Protein AF-A0A418BJ32-F1 (afdb_monomer)

Nearest PDB structures (foldseek):
  8e50-assembly1_A  TM=7.333E-01  e=1.565E-07  Homo sapiens

Mean predicted aligned error: 12.54 Å

pLDDT: mean 72.92, std 20.28, range [30.3, 97.25]

Foldseek 3Di:
DLVVVVVCVVCCCVVQQVVHPDDPQDPVNPPPPVQPLDDPDPPPPDPPPDPDDPPDDANLLCLLVPFLDAPPLCVDDDVSVVCVVVVDDDDPVSNPQADDDDPADPLVVLLVQLCPDPLLVVVQVVVCVVPVDPVSNVVLSVVLSVLSVQFAFDADSVLLSVLLSVVVVVCVVPDPDDGGDVVVVVVVSVCSNVPPDDDDDDDSPPDPVRLSVQQSVCRSRNHPGEADAAESVLVPVPPVNNSNSNSRYGYDHPDCPVPSNSSSSVSSSVVSD

Structure (mmCIF, N/CA/C/O backbone):
data_AF-A0A418BJ32-F1
#
_entry.id   AF-A0A418BJ32-F1
#
loop_
_atom_site.group_PDB
_atom_site.id
_atom_site.type_symbol
_atom_site.label_atom_id
_atom_site.label_alt_id
_atom_site.label_comp_id
_atom_site.label_asym_id
_atom_site.label_entity_id
_atom_site.label_seq_id
_atom_site.pdbx_PDB_ins_code
_atom_site.Cartn_x
_atom_site.Cartn_y
_atom_site.Cartn_z
_atom_site.occupancy
_atom_site.B_iso_or_equiv
_atom_site.auth_seq_id
_atom_site.auth_comp_id
_atom_site.auth_asym_id
_atom_site.auth_atom_id
_atom_site.pdbx_PDB_model_num
ATOM 1 N N . MET A 1 1 ? 4.420 -27.142 -2.586 1.00 35.81 1 MET A N 1
ATOM 2 C CA . MET A 1 1 ? 4.416 -26.479 -1.252 1.00 35.81 1 MET A CA 1
ATOM 3 C C . MET A 1 1 ? 3.986 -25.014 -1.351 1.00 35.81 1 MET A C 1
ATOM 5 O O . MET A 1 1 ? 3.163 -24.596 -0.551 1.00 35.81 1 MET A O 1
ATOM 9 N N . TRP A 1 2 ? 4.475 -24.262 -2.346 1.00 37.88 2 TRP A N 1
ATOM 10 C CA . TRP A 1 2 ? 4.143 -22.845 -2.576 1.00 37.88 2 TRP A CA 1
ATOM 11 C C . TRP A 1 2 ? 2.747 -22.559 -3.129 1.00 37.88 2 TRP A C 1
ATOM 13 O O . TRP A 1 2 ? 2.091 -21.646 -2.638 1.00 37.88 2 TRP A O 1
ATOM 23 N N . GLU A 1 3 ? 2.238 -23.395 -4.030 1.00 39.53 3 GLU A N 1
ATOM 24 C CA . GLU A 1 3 ? 0.842 -23.310 -4.487 1.00 39.53 3 GLU A CA 1
ATOM 25 C C . GLU A 1 3 ? -0.142 -23.382 -3.319 1.00 39.53 3 GLU A C 1
ATOM 27 O O . GLU A 1 3 ? -1.053 -22.574 -3.228 1.00 39.53 3 GLU A O 1
ATOM 32 N N . ARG A 1 4 ? 0.107 -24.269 -2.347 1.00 41.62 4 ARG A N 1
ATOM 33 C CA . ARG A 1 4 ? -0.706 -24.371 -1.126 1.00 41.62 4 ARG A CA 1
ATOM 34 C C . ARG A 1 4 ? -0.664 -23.108 -0.265 1.00 41.62 4 ARG A C 1
ATOM 36 O O . ARG A 1 4 ? -1.666 -22.795 0.363 1.00 41.62 4 ARG A O 1
ATOM 43 N N . TYR A 1 5 ? 0.461 -22.393 -0.210 1.00 44.25 5 TYR A N 1
ATOM 44 C CA . TYR A 1 5 ? 0.558 -21.155 0.570 1.00 44.25 5 TYR A CA 1
ATOM 45 C C . TYR A 1 5 ? -0.217 -20.017 -0.100 1.00 44.25 5 TYR A C 1
ATOM 47 O O . TYR A 1 5 ? -1.016 -19.355 0.554 1.00 44.25 5 TYR A O 1
ATOM 55 N N . LEU A 1 6 ? -0.035 -19.843 -1.412 1.00 48.12 6 LEU A N 1
ATOM 56 C CA . LEU A 1 6 ? -0.760 -18.851 -2.210 1.00 48.12 6 LEU A CA 1
ATOM 57 C C . LEU A 1 6 ? -2.266 -19.130 -2.221 1.00 48.12 6 L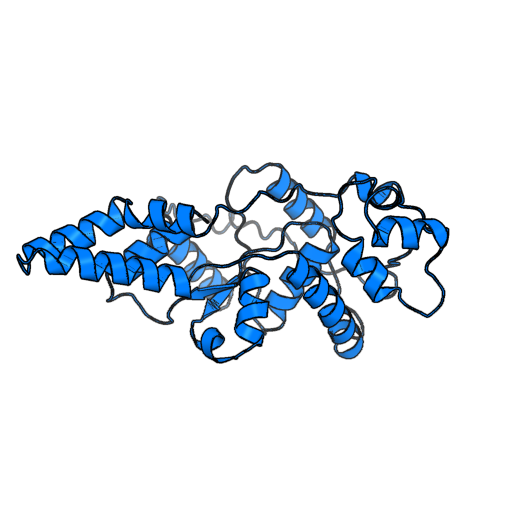EU A C 1
ATOM 59 O O . LEU A 1 6 ? -3.056 -18.204 -2.045 1.00 48.12 6 LEU A O 1
ATOM 63 N N . LEU A 1 7 ? -2.653 -20.403 -2.342 1.00 52.66 7 LEU A N 1
ATOM 64 C CA . LEU A 1 7 ? -4.032 -20.875 -2.242 1.00 52.66 7 LEU A CA 1
ATOM 65 C C . LEU A 1 7 ? -4.619 -20.566 -0.863 1.00 52.66 7 LEU A C 1
ATOM 67 O O . LEU A 1 7 ? -5.667 -19.943 -0.768 1.00 52.66 7 LEU A O 1
ATOM 71 N N . ASN A 1 8 ? -3.924 -20.928 0.219 1.00 50.62 8 ASN A N 1
ATOM 72 C CA . ASN A 1 8 ? -4.403 -20.654 1.574 1.00 50.62 8 ASN A CA 1
ATOM 73 C C . ASN A 1 8 ? -4.496 -19.151 1.865 1.00 50.62 8 ASN A C 1
ATOM 75 O O . ASN A 1 8 ? -5.403 -18.731 2.578 1.00 50.62 8 ASN A O 1
ATOM 79 N N . TYR A 1 9 ? -3.588 -18.341 1.312 1.00 57.53 9 TYR A N 1
ATOM 80 C CA . TYR A 1 9 ? -3.629 -16.888 1.444 1.00 57.53 9 TYR A CA 1
ATOM 81 C C . TYR A 1 9 ? -4.820 -16.287 0.690 1.00 57.53 9 TYR A C 1
ATOM 83 O O . TYR A 1 9 ? -5.581 -15.527 1.276 1.00 57.53 9 TYR A O 1
ATOM 91 N N . SER A 1 10 ? -5.033 -16.664 -0.573 1.00 55.81 10 SER A N 1
ATOM 92 C CA . SER A 1 10 ? -6.135 -16.146 -1.399 1.00 55.81 10 SER A CA 1
ATOM 93 C C . SER A 1 10 ? -7.510 -16.649 -0.942 1.00 55.81 10 SER A C 1
ATOM 95 O O . SER A 1 10 ? -8.437 -15.849 -0.840 1.00 55.81 10 SER A O 1
ATOM 97 N N . VAL A 1 11 ? -7.634 -17.925 -0.558 1.00 59.12 11 VAL A N 1
ATOM 98 C CA . VAL A 1 11 ? -8.831 -18.466 0.116 1.00 59.12 11 VAL A CA 1
ATOM 99 C C . VAL A 1 11 ? -9.048 -17.766 1.451 1.00 59.12 11 VAL A C 1
ATOM 101 O O . VAL A 1 11 ? -10.174 -17.404 1.782 1.00 59.12 11 VAL A O 1
ATOM 104 N N . GLY A 1 12 ? -7.977 -17.540 2.214 1.00 58.91 12 GLY A N 1
ATOM 105 C CA . GLY A 1 12 ? -8.047 -16.829 3.480 1.00 58.91 12 GLY A CA 1
ATOM 106 C C . GLY A 1 12 ? -8.572 -15.403 3.311 1.00 58.91 12 GLY A C 1
ATOM 107 O O . GLY A 1 12 ? -9.457 -14.984 4.049 1.00 58.91 12 GLY A O 1
ATOM 108 N N . LEU A 1 13 ? -8.079 -14.692 2.300 1.00 60.28 13 LEU A N 1
ATOM 109 C CA . LEU A 1 13 ? -8.456 -13.318 1.992 1.00 60.28 13 LEU A CA 1
ATOM 110 C C . LEU A 1 13 ? -9.911 -13.233 1.504 1.00 60.28 13 LEU A C 1
ATOM 112 O O . LEU A 1 13 ? -10.698 -12.484 2.073 1.00 60.28 13 LEU A O 1
ATOM 116 N N . LYS A 1 14 ? -10.322 -14.074 0.546 1.00 60.69 14 LYS A N 1
ATOM 117 C CA . LYS A 1 14 ? -11.718 -14.114 0.071 1.00 60.69 14 LYS A CA 1
ATOM 118 C C . LYS A 1 14 ? -12.711 -14.479 1.173 1.00 60.69 14 LYS A C 1
ATOM 120 O O . LYS A 1 14 ? -13.718 -13.802 1.348 1.00 60.69 14 LYS A O 1
ATOM 125 N N . LYS A 1 15 ? -12.399 -15.519 1.953 1.00 56.34 15 LYS A N 1
ATOM 126 C CA . LYS A 1 15 ? -13.304 -16.056 2.976 1.00 56.34 15 LYS A CA 1
ATOM 127 C C . LYS A 1 15 ? -13.414 -15.165 4.205 1.00 56.34 15 LYS A C 1
ATOM 129 O O . LYS A 1 15 ? -14.505 -14.962 4.730 1.00 56.34 15 LYS A O 1
ATOM 134 N N . TRP A 1 16 ? -12.273 -14.705 4.711 1.00 51.59 16 TRP A N 1
ATOM 135 C CA . TRP A 1 16 ? -12.205 -14.073 6.028 1.00 51.59 16 TRP A CA 1
ATOM 136 C C . TRP A 1 16 ? -12.120 -12.553 5.969 1.00 51.59 16 TRP A C 1
ATOM 138 O O . TRP A 1 16 ? -12.478 -11.928 6.960 1.00 51.59 16 TRP A O 1
ATOM 148 N N . LEU A 1 17 ? -11.661 -11.972 4.853 1.00 55.69 17 LEU A N 1
ATOM 149 C CA . LEU A 1 17 ? -11.509 -10.520 4.709 1.00 55.69 17 LEU A CA 1
ATOM 150 C C . LEU A 1 17 ? -12.588 -9.896 3.815 1.00 55.69 17 LEU A C 1
ATOM 152 O O . LEU A 1 17 ? -13.120 -8.836 4.132 1.00 55.69 17 LEU A O 1
ATOM 156 N N . LEU A 1 18 ? -12.911 -10.551 2.697 1.00 59.03 18 LEU A N 1
ATOM 157 C CA . LEU A 1 18 ? -13.868 -10.030 1.712 1.00 59.03 18 LEU A CA 1
ATOM 158 C C . LEU A 1 18 ? -15.284 -10.604 1.869 1.00 59.03 18 LEU A C 1
ATOM 160 O O . LEU A 1 18 ? -16.209 -10.101 1.244 1.00 59.03 18 LEU A O 1
ATOM 164 N N . HIS A 1 19 ? -15.461 -11.629 2.710 1.00 61.50 19 HIS A N 1
ATOM 165 C CA . HIS A 1 19 ? -16.737 -12.323 2.939 1.00 61.50 19 HIS A CA 1
ATOM 166 C C . HIS A 1 19 ? -17.439 -12.791 1.650 1.00 61.50 19 HIS A C 1
ATOM 168 O O . HIS A 1 19 ? -18.665 -12.864 1.593 1.00 61.50 19 HIS A O 1
ATOM 174 N N . GLU A 1 20 ? -16.663 -13.128 0.620 1.00 63.00 20 GLU A N 1
ATOM 175 C CA . GLU A 1 20 ? -17.183 -13.673 -0.632 1.00 63.00 20 GLU A CA 1
ATOM 176 C C . GLU A 1 20 ? -17.478 -15.172 -0.484 1.00 63.00 20 GLU A C 1
ATOM 178 O O . GLU A 1 20 ? -16.733 -15.902 0.183 1.00 63.00 20 GLU A O 1
ATOM 183 N N . ASP A 1 21 ? -18.541 -15.648 -1.142 1.00 51.19 21 ASP A N 1
ATOM 184 C CA . ASP A 1 21 ? -18.823 -17.080 -1.237 1.00 51.19 21 ASP A CA 1
ATOM 185 C C . ASP A 1 21 ? -17.661 -17.787 -1.946 1.00 51.19 21 ASP A C 1
ATOM 187 O O . ASP A 1 21 ? -17.374 -17.577 -3.128 1.00 51.19 21 ASP A O 1
ATOM 191 N N . VAL A 1 22 ? -16.968 -18.642 -1.197 1.00 45.81 22 VAL A N 1
ATOM 192 C CA . VAL A 1 22 ? -15.864 -19.446 -1.717 1.00 45.81 22 VAL A CA 1
ATOM 193 C C . VAL A 1 22 ? -16.455 -20.676 -2.394 1.00 45.81 22 VAL A C 1
ATOM 195 O O . VAL A 1 22 ? -16.674 -21.704 -1.757 1.00 45.81 22 VAL A O 1
ATOM 198 N N . ILE A 1 23 ? -16.722 -20.567 -3.692 1.00 49.03 23 ILE A N 1
ATOM 199 C CA . ILE A 1 23 ? -16.862 -21.739 -4.561 1.00 49.03 23 ILE A CA 1
ATOM 200 C C . ILE A 1 23 ? -15.482 -22.409 -4.596 1.00 49.03 23 ILE A C 1
ATOM 202 O O . ILE A 1 23 ? -14.479 -21.694 -4.694 1.00 49.03 23 ILE A O 1
ATOM 206 N N . ASP A 1 24 ? -15.409 -23.743 -4.475 1.00 44.00 24 ASP A N 1
ATOM 207 C CA . ASP A 1 24 ? -14.149 -24.467 -4.688 1.00 44.00 24 ASP A CA 1
ATOM 208 C C . ASP A 1 24 ? -13.573 -23.992 -6.022 1.00 44.00 24 ASP A C 1
ATOM 210 O O . ASP A 1 24 ? -14.197 -24.138 -7.075 1.00 44.00 24 ASP A O 1
ATOM 214 N N . VAL A 1 25 ? -12.431 -23.306 -5.948 1.00 41.62 25 VAL A N 1
ATOM 215 C CA . VAL A 1 25 ? -11.797 -22.734 -7.127 1.00 41.62 25 VAL A CA 1
ATOM 216 C C . VAL A 1 25 ? -11.356 -23.922 -7.952 1.00 41.62 25 VAL A C 1
ATOM 218 O O . VAL A 1 25 ? -10.506 -24.696 -7.506 1.00 41.62 25 VAL A O 1
ATOM 221 N N . ASP A 1 26 ? -11.971 -24.079 -9.119 1.00 39.88 26 ASP A N 1
ATOM 222 C CA . ASP A 1 26 ? -11.531 -25.040 -10.111 1.00 39.88 26 ASP A CA 1
ATOM 223 C C . ASP A 1 26 ? -10.014 -24.880 -10.268 1.00 39.88 26 ASP A C 1
ATOM 225 O O . ASP A 1 26 ? -9.517 -23.795 -10.582 1.00 39.88 26 ASP A O 1
ATOM 229 N N . ILE A 1 27 ? -9.266 -25.937 -9.956 1.00 40.88 27 ILE A N 1
ATOM 230 C CA . ILE A 1 27 ? -7.805 -25.924 -10.049 1.00 40.88 27 ILE A CA 1
ATOM 231 C C . ILE A 1 27 ? -7.404 -25.779 -11.528 1.00 40.88 27 ILE A C 1
ATOM 233 O O . ILE A 1 27 ? -6.316 -25.288 -11.814 1.00 40.88 27 ILE A O 1
ATOM 237 N N . GLU A 1 28 ? -8.309 -26.094 -12.466 1.00 40.91 28 GLU A N 1
ATOM 238 C CA . GLU A 1 28 ? -8.167 -25.768 -13.889 1.00 40.91 28 GLU A CA 1
ATOM 239 C C . GLU A 1 28 ? -8.440 -24.277 -14.189 1.00 40.91 28 GLU A C 1
ATOM 241 O O . GLU A 1 28 ? -7.916 -23.728 -15.158 1.00 40.91 28 GLU A O 1
ATOM 246 N N . GLY A 1 29 ? -9.216 -23.599 -13.335 1.00 34.97 29 GLY A N 1
ATOM 247 C CA . GLY A 1 29 ? -9.598 -22.185 -13.428 1.00 34.97 29 GLY A CA 1
ATOM 248 C C . GLY A 1 29 ? -8.624 -21.205 -12.767 1.00 34.97 29 GLY A C 1
ATOM 249 O O . GLY A 1 29 ? -8.654 -20.011 -13.082 1.00 34.97 29 GLY A O 1
ATOM 250 N N . VAL A 1 30 ? -7.687 -21.680 -11.933 1.00 37.88 30 VAL A N 1
ATOM 251 C CA . VAL A 1 30 ? -6.401 -20.985 -11.774 1.00 37.88 30 VAL A CA 1
ATOM 252 C C . VAL A 1 30 ? -5.638 -21.239 -13.065 1.00 37.88 30 VAL A C 1
ATOM 254 O O . VAL A 1 30 ? -4.716 -22.049 -13.116 1.00 37.88 30 VAL A O 1
ATOM 257 N N . GLN A 1 31 ? -6.027 -20.542 -14.137 1.00 33.31 31 GLN A N 1
ATOM 258 C CA . GLN A 1 31 ? -5.103 -20.354 -15.235 1.00 33.31 31 GLN A CA 1
ATOM 259 C C . GLN A 1 31 ? -3.847 -19.777 -14.591 1.00 33.31 31 GLN A C 1
ATOM 261 O O . GLN A 1 31 ? -3.826 -18.631 -14.136 1.00 33.31 31 GLN A O 1
ATOM 266 N N . HIS A 1 32 ? -2.785 -20.579 -14.542 1.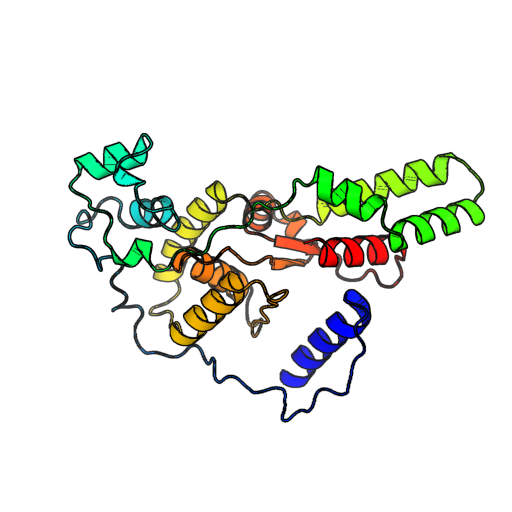00 37.41 32 HIS A N 1
ATOM 267 C CA . HIS A 1 32 ? -1.465 -20.023 -14.712 1.00 37.41 32 HIS A CA 1
ATOM 268 C C . HIS A 1 32 ? -1.546 -19.236 -16.020 1.00 37.41 32 HIS A C 1
ATOM 270 O O . HIS A 1 32 ? -1.289 -19.763 -17.096 1.00 37.41 32 HIS A O 1
ATOM 276 N N . THR A 1 33 ? -1.930 -17.959 -15.953 1.00 35.81 33 THR A N 1
ATOM 277 C CA . THR A 1 33 ? -1.356 -17.009 -16.885 1.00 35.81 33 THR A CA 1
ATOM 278 C C . THR A 1 33 ? 0.130 -17.212 -16.693 1.00 35.81 33 THR A C 1
ATOM 280 O O . THR A 1 33 ? 0.643 -16.961 -15.598 1.00 35.81 33 THR A O 1
ATOM 283 N N . GLU A 1 34 ? 0.785 -17.766 -17.709 1.00 34.47 34 GLU A N 1
ATOM 284 C CA . GLU A 1 34 ? 2.234 -17.853 -17.840 1.00 34.47 34 GLU A CA 1
ATOM 285 C C . GLU A 1 34 ? 2.828 -16.431 -17.885 1.00 34.47 34 GLU A C 1
ATOM 287 O O . GLU A 1 34 ? 3.572 -16.071 -18.782 1.00 34.47 34 GLU A O 1
ATOM 292 N N . MET A 1 35 ? 2.513 -15.577 -16.910 1.00 37.50 35 MET A N 1
ATOM 293 C CA . MET A 1 35 ? 3.250 -14.360 -16.608 1.00 37.50 35 MET A CA 1
ATOM 294 C C . MET A 1 35 ? 4.477 -14.772 -15.796 1.00 37.50 35 MET A C 1
ATOM 296 O O . MET A 1 35 ? 4.659 -14.415 -14.631 1.00 37.50 35 MET A O 1
ATOM 300 N N . ALA A 1 36 ? 5.316 -15.601 -16.411 1.00 33.50 36 ALA A N 1
ATOM 301 C CA . ALA A 1 36 ? 6.705 -15.684 -16.022 1.00 33.50 36 ALA A CA 1
ATOM 302 C C . ALA A 1 36 ? 7.379 -14.429 -16.583 1.00 33.50 36 ALA A C 1
ATOM 304 O O . ALA A 1 36 ? 7.462 -14.244 -17.795 1.00 33.50 36 ALA A O 1
ATOM 305 N N . LEU A 1 37 ? 7.858 -13.554 -15.695 1.00 36.25 37 LEU A N 1
ATOM 306 C CA . LEU A 1 37 ? 8.682 -12.404 -16.065 1.00 36.25 37 LEU A CA 1
ATOM 307 C C . LEU A 1 37 ? 10.012 -12.909 -16.649 1.00 36.25 37 LEU A C 1
ATOM 309 O O . LEU A 1 37 ? 11.000 -13.045 -15.929 1.00 36.25 37 LEU A O 1
ATOM 313 N N . SER A 1 38 ? 10.035 -13.240 -17.943 1.00 34.62 38 SER A N 1
ATOM 314 C CA . SER A 1 38 ? 11.246 -13.675 -18.639 1.00 34.62 38 SER A CA 1
ATOM 315 C C . SER A 1 38 ? 11.335 -13.162 -20.082 1.00 34.62 38 SER A C 1
ATOM 317 O O . SER A 1 38 ? 10.802 -13.771 -21.000 1.00 34.62 38 SER A O 1
ATOM 319 N N . THR A 1 39 ? 12.094 -12.088 -20.303 1.00 39.69 39 THR A N 1
ATOM 320 C CA . THR A 1 39 ? 12.763 -11.782 -21.574 1.00 39.69 39 THR A CA 1
ATOM 321 C C . THR A 1 39 ? 14.179 -11.226 -21.383 1.00 39.69 39 THR A C 1
ATOM 323 O O . THR A 1 39 ? 14.520 -10.474 -20.469 1.00 39.69 39 THR A O 1
ATOM 326 N N . GLU A 1 40 ? 15.075 -11.621 -22.273 1.00 33.91 40 GLU A N 1
ATOM 327 C CA . GLU A 1 40 ? 16.490 -11.352 -22.145 1.00 33.91 40 GLU A CA 1
ATOM 328 C C . GLU A 1 40 ? 16.921 -9.913 -22.512 1.00 33.91 40 GLU A C 1
ATOM 330 O O . GLU A 1 40 ? 17.774 -9.794 -23.376 1.00 33.91 40 GLU A O 1
ATOM 335 N N . ARG A 1 41 ? 16.584 -8.823 -21.804 1.00 33.81 41 ARG A N 1
ATOM 336 C CA . ARG A 1 41 ? 17.451 -7.599 -21.825 1.00 33.81 41 ARG A CA 1
ATOM 337 C C . ARG A 1 41 ? 16.971 -6.483 -20.898 1.00 33.81 41 ARG A C 1
ATOM 339 O O . ARG A 1 41 ? 16.057 -5.757 -21.236 1.00 33.81 41 ARG A O 1
ATOM 346 N N . MET A 1 42 ? 17.708 -6.236 -19.814 1.00 40.56 42 MET A N 1
ATOM 347 C CA . MET A 1 42 ? 17.702 -4.915 -19.168 1.00 40.56 42 MET A CA 1
ATOM 348 C C . MET A 1 42 ? 18.776 -3.986 -19.745 1.00 40.56 42 MET A C 1
ATOM 350 O O . MET A 1 42 ? 18.624 -2.775 -19.727 1.00 40.56 42 MET A O 1
ATOM 354 N N . LEU A 1 43 ? 19.851 -4.550 -20.308 1.00 38.91 43 LEU A N 1
ATOM 355 C CA . LEU A 1 43 ? 20.935 -3.784 -20.938 1.00 38.91 43 LEU A CA 1
ATOM 356 C C . LEU A 1 43 ? 20.572 -3.226 -22.326 1.00 38.91 43 LEU A C 1
ATOM 358 O O . LEU A 1 43 ? 21.328 -2.428 -22.862 1.00 38.91 43 LEU A O 1
ATOM 362 N N . ALA A 1 44 ? 19.436 -3.638 -22.903 1.00 36.91 44 ALA A N 1
ATOM 363 C CA . ALA A 1 44 ? 18.860 -3.000 -24.091 1.00 36.91 44 ALA A CA 1
ATOM 364 C C . ALA A 1 44 ? 17.544 -2.268 -23.786 1.00 36.91 44 ALA A C 1
ATOM 366 O O . ALA A 1 44 ? 16.893 -1.799 -24.716 1.00 36.91 44 ALA A O 1
ATOM 367 N N . TRP A 1 45 ? 17.156 -2.152 -22.506 1.00 39.47 45 TRP A N 1
ATOM 368 C CA . TRP A 1 45 ? 16.156 -1.162 -22.129 1.00 39.47 45 TRP A CA 1
ATOM 369 C C . TRP A 1 45 ? 16.830 0.198 -22.253 1.00 39.47 45 TRP A C 1
ATOM 371 O O . TRP A 1 45 ? 17.583 0.621 -21.377 1.00 39.47 45 TRP A O 1
ATOM 381 N N . ASP A 1 46 ? 16.625 0.811 -23.411 1.00 42.38 46 ASP A N 1
ATOM 382 C CA . ASP A 1 46 ? 17.019 2.174 -23.694 1.00 42.38 46 ASP A CA 1
ATOM 383 C C . ASP A 1 46 ? 16.009 3.115 -23.017 1.00 42.38 46 ASP A C 1
ATOM 385 O O . ASP A 1 46 ? 14.870 3.231 -23.495 1.00 42.38 46 ASP A O 1
ATOM 389 N N . PRO A 1 47 ? 16.366 3.783 -21.900 1.00 43.16 47 PRO A N 1
ATOM 390 C CA . PRO A 1 47 ? 15.516 4.828 -21.341 1.00 43.16 47 PRO A CA 1
ATOM 391 C C . PRO A 1 47 ? 15.377 6.019 -22.312 1.00 43.16 47 PRO A C 1
ATOM 393 O O . PRO A 1 47 ? 14.471 6.833 -22.129 1.00 43.16 47 PRO A O 1
ATOM 396 N N . ASP A 1 48 ? 16.227 6.087 -23.346 1.00 40.06 48 ASP A N 1
ATOM 397 C CA . ASP A 1 48 ? 16.298 7.104 -24.391 1.00 40.06 48 ASP A CA 1
ATOM 398 C C . ASP A 1 48 ? 15.670 6.637 -25.714 1.00 40.06 48 ASP A C 1
ATOM 400 O O . ASP A 1 48 ? 16.147 6.969 -26.799 1.00 40.06 48 ASP A O 1
ATOM 404 N N . HIS A 1 49 ? 14.471 6.044 -25.669 1.00 36.94 49 HIS A N 1
ATOM 405 C CA . HIS A 1 49 ? 13.597 6.014 -26.860 1.00 36.94 49 HIS A CA 1
ATOM 406 C C . HIS A 1 49 ? 13.276 7.425 -27.421 1.00 36.94 49 HIS A C 1
ATOM 408 O O . HIS A 1 49 ? 12.552 7.569 -28.411 1.00 36.94 49 HIS A O 1
ATOM 414 N N . HIS A 1 50 ? 13.818 8.488 -26.820 1.00 35.94 50 HIS A N 1
ATOM 415 C CA . HIS A 1 50 ? 13.840 9.844 -27.332 1.00 35.94 50 HIS A CA 1
ATOM 416 C C . HIS A 1 50 ? 15.278 10.357 -27.349 1.00 35.94 50 HIS A C 1
ATOM 418 O O . HIS A 1 50 ? 15.926 10.470 -26.312 1.00 35.94 50 HIS A O 1
ATOM 424 N N . ALA A 1 51 ? 15.749 10.695 -28.547 1.00 30.30 51 ALA A N 1
ATOM 425 C CA . ALA A 1 51 ? 17.008 11.378 -28.763 1.00 30.30 51 ALA A CA 1
ATOM 426 C C . ALA A 1 51 ? 17.229 12.502 -27.729 1.00 30.30 51 ALA A C 1
ATOM 428 O O . ALA A 1 51 ? 16.377 13.377 -27.553 1.00 30.30 51 ALA A O 1
ATOM 429 N N . ILE A 1 52 ? 18.436 12.491 -27.153 1.00 35.44 52 ILE A N 1
ATOM 430 C CA . ILE A 1 52 ? 19.034 13.463 -26.225 1.00 35.44 52 ILE A CA 1
ATOM 431 C C . ILE A 1 52 ? 18.729 13.189 -24.736 1.00 35.44 52 ILE A C 1
ATOM 433 O O . ILE A 1 52 ? 18.073 13.972 -24.044 1.00 35.44 52 ILE A O 1
ATOM 437 N N . SER A 1 53 ? 19.331 12.125 -24.194 1.00 34.25 53 SER A N 1
ATOM 438 C CA . SER A 1 53 ? 19.885 12.193 -22.839 1.00 34.25 53 SER A CA 1
ATOM 439 C C . SER A 1 53 ? 21.042 13.190 -22.822 1.00 34.25 53 SER A C 1
ATOM 441 O O . SER A 1 53 ? 21.887 13.215 -23.718 1.00 34.25 53 SER A O 1
ATOM 443 N N . PHE A 1 54 ? 21.104 14.042 -21.797 1.00 32.56 54 PHE A N 1
ATOM 444 C CA . PHE A 1 54 ? 22.342 14.766 -21.523 1.00 32.56 54 PHE A CA 1
ATOM 445 C C . PHE A 1 54 ? 23.422 13.725 -21.235 1.00 32.56 54 PHE A C 1
ATOM 447 O O . PHE A 1 54 ? 23.251 12.966 -20.273 1.00 32.56 54 PHE A O 1
ATOM 454 N N . PRO A 1 55 ? 24.517 13.672 -22.012 1.00 35.16 55 PRO A N 1
ATOM 455 C CA . PRO A 1 55 ? 25.593 12.745 -21.731 1.00 35.16 55 PRO A CA 1
ATOM 456 C C . PRO A 1 55 ? 26.153 13.088 -20.342 1.00 35.16 55 PRO A C 1
ATOM 458 O O . PRO A 1 55 ? 26.741 14.143 -20.123 1.00 35.16 55 PRO A O 1
ATOM 461 N N . GLY A 1 56 ? 25.901 12.212 -19.370 1.00 41.53 56 GLY A N 1
ATOM 462 C CA . GLY A 1 56 ? 26.702 12.084 -18.153 1.00 41.53 56 GLY A CA 1
ATOM 463 C C . GLY A 1 56 ? 26.272 12.814 -16.875 1.00 41.53 56 GLY A C 1
ATOM 464 O O . GLY A 1 56 ? 26.742 12.392 -15.823 1.00 41.53 56 GLY A O 1
ATOM 465 N N . LEU A 1 57 ? 25.405 13.837 -16.879 1.00 43.19 57 LEU A N 1
ATOM 466 C CA . LEU A 1 57 ? 25.210 14.639 -15.649 1.00 43.19 57 LEU A CA 1
ATOM 467 C C . LEU A 1 57 ? 24.002 14.261 -14.773 1.00 43.19 57 LEU A C 1
ATOM 469 O O . LEU A 1 57 ? 24.184 14.117 -13.568 1.00 43.19 57 LEU A O 1
ATOM 473 N N . LEU A 1 58 ? 22.786 14.073 -15.308 1.00 56.84 58 LEU A N 1
ATOM 474 C CA . LEU A 1 58 ? 21.582 13.830 -14.477 1.00 56.84 58 LEU A CA 1
ATOM 475 C C . LEU A 1 58 ? 20.506 12.864 -15.058 1.00 56.84 58 LEU A C 1
ATOM 477 O O . LEU A 1 58 ? 19.330 13.029 -14.723 1.00 56.84 58 LEU A O 1
ATOM 481 N N . PRO A 1 59 ? 20.826 11.832 -15.870 1.00 62.50 59 PRO A N 1
ATOM 482 C CA . PRO A 1 59 ? 19.807 10.996 -16.531 1.00 62.50 59 PRO A CA 1
ATOM 483 C C . PRO A 1 59 ? 18.865 10.271 -15.551 1.00 62.50 59 PRO A C 1
ATOM 485 O O . PRO A 1 59 ? 17.673 10.120 -15.819 1.00 62.50 59 PRO A O 1
ATOM 488 N N . ASP A 1 60 ? 19.363 9.880 -14.373 1.00 59.91 60 ASP A N 1
ATOM 489 C CA . ASP A 1 60 ? 18.545 9.234 -13.339 1.00 59.91 60 ASP A CA 1
ATOM 490 C C . ASP A 1 60 ? 17.509 10.186 -12.731 1.00 59.91 60 ASP A C 1
ATOM 492 O O . ASP A 1 60 ? 16.369 9.791 -12.480 1.00 59.91 60 ASP A O 1
ATOM 496 N N . MET A 1 61 ? 17.913 11.434 -12.471 1.00 61.41 61 MET A N 1
ATOM 497 C CA . MET A 1 61 ? 17.033 12.442 -11.880 1.00 61.41 61 MET A CA 1
ATOM 498 C C . MET A 1 61 ? 16.001 12.906 -12.899 1.00 61.41 61 MET A C 1
ATOM 500 O O . MET A 1 61 ? 14.817 12.942 -12.584 1.00 61.41 61 MET A O 1
ATOM 504 N N . SER A 1 62 ? 16.422 13.200 -14.130 1.00 60.34 62 SER A N 1
ATOM 505 C CA . SER A 1 62 ? 15.494 13.581 -15.191 1.00 60.34 62 SER A CA 1
ATOM 506 C C . SER A 1 62 ? 14.402 12.525 -15.350 1.00 60.34 62 SER A C 1
ATOM 508 O O . SER A 1 62 ? 13.236 12.866 -15.193 1.00 60.34 62 SER A O 1
ATOM 510 N N . TRP A 1 63 ? 14.764 11.246 -15.499 1.00 65.06 63 TRP A N 1
ATOM 511 C CA . T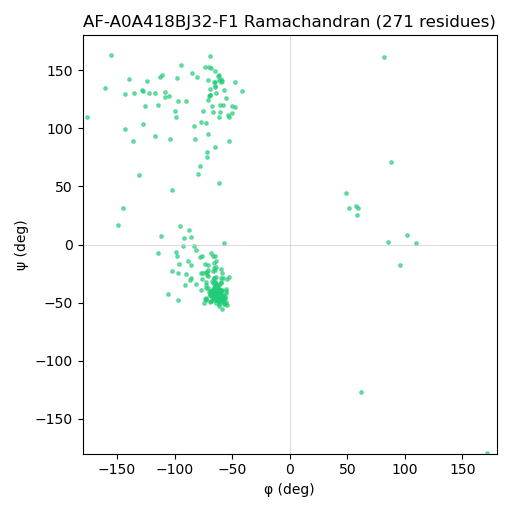RP A 1 63 ? 13.801 10.145 -15.598 1.00 65.06 63 TRP A CA 1
ATOM 512 C C . TRP A 1 63 ? 12.832 10.073 -14.409 1.00 65.06 63 TRP A C 1
ATOM 514 O O . TRP A 1 63 ? 11.622 10.061 -14.609 1.00 65.06 63 TRP A O 1
ATOM 524 N N . ALA A 1 64 ? 13.325 10.072 -13.166 1.00 62.09 64 ALA A N 1
ATOM 525 C CA . ALA A 1 64 ? 12.462 9.915 -11.991 1.00 62.09 64 ALA A CA 1
ATOM 526 C C . ALA A 1 64 ? 11.484 11.088 -11.790 1.00 62.09 64 ALA A C 1
ATOM 528 O O . ALA A 1 64 ? 10.407 10.925 -11.213 1.00 62.09 64 ALA A O 1
ATOM 529 N N . PHE A 1 65 ? 11.848 12.293 -12.237 1.00 63.06 65 PHE A N 1
ATOM 530 C CA . PHE A 1 65 ? 11.028 13.491 -12.055 1.00 63.06 65 PHE A CA 1
ATOM 531 C C . PHE A 1 65 ? 10.140 13.828 -13.264 1.00 63.06 65 PHE A C 1
ATOM 533 O O . PHE A 1 65 ? 9.153 14.560 -13.092 1.00 63.06 65 PHE A O 1
ATOM 540 N N . THR A 1 66 ? 10.423 13.254 -14.439 1.00 58.00 66 THR A N 1
ATOM 541 C CA . THR A 1 66 ? 9.578 13.342 -15.640 1.00 58.00 66 THR A CA 1
ATOM 542 C C . THR A 1 66 ? 8.663 12.131 -15.817 1.00 58.00 66 THR A C 1
ATOM 544 O O . THR A 1 66 ? 7.584 12.290 -16.389 1.00 58.00 66 THR A O 1
ATOM 547 N N . SER A 1 67 ? 9.006 10.962 -15.265 1.00 55.38 67 SER A N 1
ATOM 548 C CA . SER A 1 67 ? 8.152 9.777 -15.328 1.00 55.38 67 SER A CA 1
ATOM 549 C C . SER A 1 67 ? 6.785 10.017 -14.671 1.00 55.38 67 SER A C 1
ATOM 551 O O . SER A 1 67 ? 6.617 10.732 -13.665 1.00 55.38 67 SER A O 1
ATOM 553 N N . SER A 1 68 ? 5.762 9.430 -15.295 1.00 52.66 68 SER A N 1
ATOM 554 C CA . SER A 1 68 ? 4.361 9.447 -14.869 1.00 52.66 68 SER A CA 1
ATOM 555 C C . SER A 1 68 ? 3.732 10.840 -14.739 1.00 52.66 68 SER A C 1
ATOM 557 O O . SER A 1 68 ? 2.808 11.043 -13.940 1.00 52.66 68 SER A O 1
ATOM 559 N N . ARG A 1 69 ? 4.255 11.832 -15.464 1.00 57.03 69 ARG A N 1
ATOM 560 C CA . ARG A 1 69 ? 3.599 13.130 -15.652 1.00 57.03 69 ARG A CA 1
ATOM 561 C C . ARG A 1 69 ? 2.605 13.024 -16.811 1.00 57.03 69 ARG A C 1
ATOM 563 O O . ARG A 1 69 ? 2.837 12.287 -17.761 1.00 57.03 69 ARG A O 1
ATOM 570 N N . LYS A 1 70 ? 1.502 13.775 -16.720 1.00 52.47 70 LYS A N 1
ATOM 571 C CA . LYS A 1 70 ? 0.614 13.995 -17.867 1.00 52.47 70 LYS A CA 1
ATOM 572 C C . LYS A 1 70 ? 1.418 14.708 -18.972 1.00 52.47 70 LYS A C 1
ATOM 574 O O . LYS A 1 70 ? 2.190 15.604 -18.610 1.00 52.47 70 LYS A O 1
ATOM 579 N N . PRO A 1 71 ? 1.202 14.370 -20.255 1.00 50.19 71 PRO A N 1
ATOM 580 C CA . PRO A 1 71 ? 1.828 15.060 -21.378 1.00 50.19 71 PRO A CA 1
ATOM 581 C C . PRO A 1 71 ? 1.736 16.588 -21.272 1.00 50.19 71 PRO A C 1
ATOM 583 O O . PRO A 1 71 ? 0.704 17.124 -20.853 1.00 50.19 71 PRO A O 1
ATOM 586 N N . GLY A 1 72 ? 2.812 17.297 -21.628 1.00 51.06 72 GLY A N 1
ATOM 587 C CA . GLY A 1 72 ? 2.912 18.759 -21.579 1.00 51.06 72 GLY A CA 1
ATOM 588 C C . GLY A 1 72 ? 3.689 19.316 -20.380 1.00 51.06 72 GLY A C 1
ATOM 589 O O . GLY A 1 72 ? 3.716 20.534 -20.180 1.00 51.06 72 GLY A O 1
ATOM 590 N N . TYR A 1 73 ? 4.353 18.467 -19.586 1.00 54.50 73 TYR A N 1
ATOM 591 C CA . TYR A 1 73 ? 5.132 18.909 -18.420 1.00 54.50 73 TYR A CA 1
ATOM 592 C C . TYR A 1 73 ? 6.357 19.752 -18.803 1.00 54.50 73 TYR A C 1
ATOM 594 O O . TYR A 1 73 ? 6.727 20.664 -18.069 1.00 54.50 73 TYR A O 1
ATOM 602 N N . THR A 1 74 ? 6.930 19.539 -19.991 1.00 52.44 74 THR A N 1
ATOM 603 C CA . THR A 1 74 ? 7.982 20.402 -20.577 1.00 52.44 74 THR A CA 1
ATOM 604 C C . THR A 1 74 ? 7.604 21.884 -20.620 1.00 52.44 74 THR A C 1
ATOM 606 O O . THR A 1 74 ? 8.470 22.754 -20.565 1.00 52.44 74 THR A O 1
ATOM 609 N N . LYS A 1 75 ? 6.304 22.194 -20.698 1.00 51.00 75 LYS A N 1
ATOM 610 C CA . LYS A 1 75 ? 5.779 23.562 -20.797 1.00 51.00 75 LYS A CA 1
ATOM 611 C C . LYS A 1 75 ? 5.306 24.122 -19.447 1.00 51.00 75 LYS A C 1
ATOM 613 O O . LYS A 1 75 ? 4.993 25.311 -19.361 1.00 51.00 75 LYS A O 1
ATOM 618 N N . ALA A 1 76 ? 5.283 23.309 -18.384 1.00 53.66 76 ALA A N 1
ATOM 619 C CA . ALA A 1 76 ? 4.696 23.648 -17.087 1.00 53.66 76 ALA A CA 1
ATOM 620 C C . ALA A 1 76 ? 5.655 23.411 -15.897 1.00 53.66 76 ALA A C 1
ATOM 622 O O . ALA A 1 76 ? 6.252 22.352 -15.737 1.00 53.66 76 ALA A O 1
ATOM 623 N N . GLY A 1 77 ? 5.749 24.391 -14.990 1.00 61.94 77 GLY A N 1
ATOM 624 C CA . GLY A 1 77 ? 6.582 24.315 -13.780 1.00 61.94 77 GLY A CA 1
ATOM 625 C C . GLY A 1 77 ? 8.069 24.635 -13.999 1.00 61.94 77 GLY A C 1
ATOM 626 O O . GLY A 1 77 ? 8.574 24.621 -15.118 1.00 61.94 77 GLY A O 1
ATOM 627 N N . ILE A 1 78 ? 8.778 24.951 -12.907 1.00 66.44 78 ILE A N 1
ATOM 628 C CA . ILE A 1 78 ? 10.176 25.432 -12.938 1.00 66.44 78 ILE A CA 1
ATOM 629 C C . ILE A 1 78 ? 11.119 24.377 -13.539 1.00 66.44 78 ILE A C 1
ATOM 631 O O . ILE A 1 78 ? 11.923 24.693 -14.410 1.00 66.44 78 ILE A O 1
ATOM 635 N N . TRP A 1 79 ? 10.973 23.114 -13.127 1.00 60.84 79 TRP A N 1
ATOM 636 C CA . TRP A 1 79 ? 11.826 22.014 -13.592 1.00 60.84 79 TRP A CA 1
ATOM 637 C C . TRP A 1 79 ? 11.555 21.622 -15.055 1.00 60.84 79 TRP A C 1
ATOM 639 O O . TRP A 1 79 ? 12.489 21.350 -15.801 1.00 60.84 79 TRP A O 1
ATOM 649 N N . GLY A 1 80 ? 10.290 21.658 -15.490 1.00 61.94 80 GLY A N 1
ATOM 650 C CA . GLY A 1 80 ? 9.907 21.406 -16.883 1.00 61.94 80 GLY A CA 1
ATOM 651 C C . GLY A 1 80 ? 10.460 22.465 -17.837 1.00 61.94 80 GLY A C 1
ATOM 652 O O . GLY A 1 80 ? 11.043 22.119 -18.859 1.00 61.94 80 GLY A O 1
ATOM 653 N N . ARG A 1 81 ? 10.380 23.750 -17.451 1.00 65.56 81 ARG A N 1
ATOM 654 C CA . ARG A 1 81 ? 10.991 24.862 -18.201 1.00 65.56 81 ARG A CA 1
ATOM 655 C C . ARG A 1 81 ? 12.512 24.757 -18.259 1.00 65.56 81 ARG A C 1
ATOM 657 O O . ARG A 1 81 ? 13.075 24.955 -19.328 1.00 65.56 81 ARG A O 1
ATOM 664 N N . PHE A 1 82 ? 13.161 24.424 -17.138 1.00 70.25 82 PHE A N 1
ATOM 665 C CA . PHE A 1 82 ? 14.607 24.191 -17.100 1.00 70.25 82 PHE A CA 1
ATOM 666 C C . PHE A 1 82 ? 15.012 23.093 -18.088 1.00 70.25 82 PHE A C 1
ATOM 668 O O . PHE A 1 82 ? 15.873 23.331 -18.921 1.00 70.25 82 PHE A O 1
ATOM 675 N N . MET A 1 83 ? 14.330 21.945 -18.073 1.00 59.78 83 MET A N 1
ATOM 676 C CA . MET A 1 83 ? 14.580 20.854 -19.024 1.00 59.78 83 MET A CA 1
ATOM 677 C C . MET A 1 83 ? 14.245 21.220 -20.474 1.00 59.78 83 MET A C 1
ATOM 679 O O . MET A 1 83 ? 14.945 20.805 -21.386 1.00 59.78 83 MET A O 1
ATOM 683 N N . GLY A 1 84 ? 13.215 22.031 -20.717 1.00 59.94 84 GLY A N 1
ATOM 684 C CA . GLY A 1 84 ? 12.913 22.524 -22.064 1.00 59.94 84 GLY A CA 1
ATOM 685 C C . GLY A 1 84 ? 14.036 23.389 -22.651 1.00 59.94 84 GLY A C 1
ATOM 686 O O . GLY A 1 84 ? 14.311 23.306 -23.846 1.00 59.94 84 GLY A O 1
ATOM 687 N N . LEU A 1 85 ? 14.734 24.172 -21.816 1.00 61.16 85 LEU A N 1
ATOM 688 C CA . LEU A 1 85 ? 15.902 24.964 -22.233 1.00 61.16 85 LEU A CA 1
ATOM 689 C C . LEU A 1 85 ? 17.097 24.094 -22.628 1.00 61.16 85 LEU A C 1
ATOM 691 O O . LEU A 1 85 ? 17.958 24.542 -23.379 1.00 61.16 85 LEU A O 1
ATOM 695 N N . THR A 1 86 ? 17.149 22.855 -22.143 1.00 58.25 86 THR A N 1
ATOM 696 C CA . THR A 1 86 ? 18.244 21.939 -22.444 1.00 58.25 86 THR A CA 1
ATOM 697 C C . THR A 1 86 ? 18.069 21.217 -23.790 1.00 58.25 86 THR A C 1
ATOM 699 O O . THR A 1 86 ? 18.940 20.459 -24.206 1.00 58.25 86 THR A O 1
ATOM 702 N N . GLY A 1 87 ? 16.968 21.471 -24.510 1.00 51.53 87 GLY A N 1
ATOM 703 C CA . GLY A 1 87 ? 16.654 20.826 -25.790 1.00 51.53 87 GLY A CA 1
ATOM 704 C C . GLY A 1 87 ? 15.948 19.474 -25.650 1.00 51.53 87 GLY A C 1
ATOM 705 O O . GLY A 1 87 ? 15.634 18.847 -26.662 1.00 51.53 87 GLY A O 1
ATOM 706 N N . TRP A 1 88 ? 15.656 19.046 -24.417 1.00 51.66 88 TRP A N 1
ATOM 707 C CA . TRP A 1 88 ? 14.884 17.838 -24.133 1.00 51.66 88 TRP A CA 1
ATOM 708 C C . TRP A 1 88 ? 13.443 17.966 -24.661 1.00 51.66 88 TRP A C 1
ATOM 710 O O . TRP A 1 88 ? 12.756 18.956 -24.392 1.00 51.66 88 TRP A O 1
ATOM 720 N N . LYS A 1 89 ? 12.971 16.956 -25.405 1.00 51.41 89 LYS A N 1
ATOM 721 C CA . LYS A 1 89 ? 11.601 16.878 -25.936 1.00 51.41 89 LYS A CA 1
ATOM 722 C C . LYS A 1 89 ? 10.877 15.667 -25.349 1.00 51.41 89 LYS A C 1
ATOM 724 O O . LYS A 1 89 ? 11.389 14.554 -25.380 1.00 51.41 89 LYS A O 1
ATOM 729 N N . GLU A 1 90 ? 9.670 15.895 -24.841 1.00 52.94 90 GLU A N 1
ATOM 730 C CA . GLU A 1 90 ? 8.745 14.838 -24.426 1.00 52.94 90 GLU A CA 1
ATOM 731 C C . GLU A 1 90 ? 8.292 14.079 -25.678 1.00 52.94 90 GLU A C 1
ATOM 733 O O . GLU A 1 90 ? 7.768 14.692 -26.608 1.00 52.94 90 GLU A O 1
ATOM 738 N N . GLY A 1 91 ? 8.575 12.780 -25.764 1.00 48.38 91 GLY A N 1
ATOM 739 C CA . GLY A 1 91 ? 8.249 12.013 -26.961 1.00 48.38 91 GLY A CA 1
ATOM 740 C C . GLY A 1 91 ? 6.905 11.288 -26.879 1.00 48.38 91 GLY A C 1
ATOM 741 O O . GLY A 1 91 ? 6.409 10.962 -25.802 1.00 48.38 91 GLY A O 1
ATOM 742 N N . ALA A 1 92 ? 6.322 11.032 -28.052 1.00 38.94 92 ALA A N 1
ATOM 743 C CA . ALA A 1 92 ? 4.931 10.604 -28.242 1.00 38.94 92 ALA A CA 1
ATOM 744 C C . ALA A 1 92 ? 4.542 9.288 -27.530 1.00 38.94 92 ALA A C 1
ATOM 746 O O . ALA A 1 92 ? 3.380 9.091 -27.185 1.00 38.94 92 ALA A O 1
ATOM 747 N N . HIS A 1 93 ? 5.497 8.400 -27.238 1.00 41.06 93 HIS A N 1
ATOM 748 C CA . HIS A 1 93 ? 5.232 7.145 -26.519 1.00 41.06 93 HIS A CA 1
ATOM 749 C C . HIS A 1 93 ? 4.894 7.345 -25.029 1.00 41.06 93 HIS A C 1
ATOM 751 O O . HIS A 1 93 ? 4.292 6.466 -24.417 1.00 41.06 93 HIS A O 1
ATOM 757 N N . HIS A 1 94 ? 5.215 8.507 -24.446 1.00 41.91 94 HIS A N 1
ATOM 758 C CA . HIS A 1 94 ? 4.794 8.859 -23.085 1.00 41.91 94 HIS A CA 1
ATOM 759 C C . HIS A 1 94 ? 3.288 9.173 -22.998 1.00 41.91 94 HIS A C 1
ATOM 761 O O . HIS A 1 94 ? 2.694 9.019 -21.929 1.00 41.91 94 HIS A O 1
ATOM 767 N N . GLU A 1 95 ? 2.655 9.577 -24.108 1.00 39.16 95 GLU A N 1
ATOM 768 C CA . GLU A 1 95 ? 1.237 9.961 -24.142 1.00 39.16 95 GLU A CA 1
ATOM 769 C C . GLU A 1 95 ? 0.286 8.753 -24.110 1.00 39.16 95 GLU A C 1
ATOM 771 O O . GLU A 1 95 ? -0.807 8.853 -23.554 1.00 39.16 95 GLU A O 1
ATOM 776 N N . ALA A 1 96 ? 0.701 7.600 -24.646 1.00 40.25 96 ALA A N 1
ATOM 777 C CA . ALA A 1 96 ? -0.172 6.435 -24.846 1.00 40.25 96 ALA A CA 1
ATOM 778 C C . ALA A 1 96 ? -0.299 5.501 -23.619 1.00 40.25 96 ALA A C 1
ATOM 780 O O . ALA A 1 96 ? -1.239 4.708 -23.519 1.00 40.25 96 ALA A O 1
ATOM 781 N N . THR A 1 97 ? 0.621 5.600 -22.657 1.00 56.91 97 THR A N 1
ATOM 782 C CA . THR A 1 97 ? 0.854 4.524 -21.670 1.00 56.91 97 THR A CA 1
ATOM 783 C C . THR A 1 97 ? 0.503 4.920 -20.229 1.00 56.91 97 THR A C 1
ATOM 785 O O . THR A 1 97 ? 0.494 4.084 -19.325 1.00 56.91 97 THR A O 1
ATOM 788 N N . TYR A 1 98 ? 0.183 6.194 -19.992 1.00 66.06 98 TYR A N 1
ATOM 789 C CA . TYR A 1 98 ? -0.149 6.715 -18.667 1.00 66.06 98 TYR A CA 1
ATOM 790 C C . TYR A 1 98 ? -1.499 6.190 -18.160 1.00 66.06 98 TYR A C 1
ATOM 792 O O . TYR A 1 98 ? -2.529 6.346 -18.818 1.00 66.06 98 TYR A O 1
ATOM 800 N N . VAL A 1 99 ? -1.508 5.631 -16.949 1.00 71.69 99 VAL A N 1
ATOM 801 C CA . VAL A 1 99 ? -2.747 5.340 -16.219 1.00 71.69 99 VAL A CA 1
ATOM 802 C C . VAL A 1 99 ? -3.017 6.474 -15.228 1.00 71.69 99 VAL A C 1
ATOM 804 O O . VAL A 1 99 ? -2.163 6.758 -14.379 1.00 71.69 99 VAL A O 1
ATOM 807 N N . PRO A 1 100 ? -4.188 7.137 -15.297 1.00 72.00 100 PRO A N 1
ATOM 808 C CA . PRO A 1 100 ? -4.562 8.153 -14.328 1.00 72.00 100 PRO A CA 1
ATOM 809 C C . PRO A 1 100 ? -4.516 7.594 -12.912 1.00 72.00 100 PRO A C 1
ATOM 811 O O . PRO A 1 100 ? -5.158 6.593 -12.596 1.00 72.00 100 PRO A O 1
ATOM 814 N N . ARG A 1 101 ? -3.770 8.276 -12.047 1.00 75.62 101 ARG A N 1
ATOM 815 C CA . ARG A 1 101 ? -3.735 7.962 -10.619 1.00 75.62 101 ARG A CA 1
ATOM 816 C C . ARG A 1 101 ? -5.075 8.366 -10.021 1.00 75.62 101 ARG A C 1
ATOM 818 O O . ARG A 1 101 ? -5.470 9.524 -10.155 1.00 75.62 101 ARG A O 1
ATOM 825 N N . VAL A 1 102 ? -5.757 7.429 -9.377 1.00 68.06 102 VAL A N 1
ATOM 826 C CA . VAL A 1 102 ? -6.939 7.755 -8.580 1.00 68.06 102 VAL A CA 1
ATOM 827 C C . VAL A 1 102 ? -6.454 8.543 -7.359 1.00 68.06 102 VAL A C 1
ATOM 829 O O . VAL A 1 102 ? -5.483 8.120 -6.725 1.00 68.06 102 VAL A O 1
ATOM 832 N N . PRO A 1 103 ? -7.028 9.720 -7.059 1.00 66.88 103 PRO A N 1
ATOM 833 C CA . PRO A 1 103 ? -6.763 10.386 -5.793 1.00 66.88 103 PRO A CA 1
ATOM 834 C C . PRO A 1 103 ? -7.161 9.434 -4.664 1.00 66.88 103 PRO A C 1
ATOM 836 O O . PRO A 1 103 ? -8.311 9.017 -4.612 1.00 66.88 103 PRO A O 1
ATOM 839 N N . ALA A 1 104 ? -6.211 9.063 -3.807 1.00 72.00 104 ALA A N 1
ATOM 840 C CA . ALA A 1 104 ? -6.535 8.308 -2.605 1.00 72.00 104 ALA A CA 1
ATOM 841 C C . ALA A 1 104 ? -7.407 9.178 -1.695 1.00 72.00 104 ALA A C 1
ATOM 843 O O . ALA A 1 104 ? -7.147 10.383 -1.564 1.00 72.00 104 ALA A O 1
ATOM 844 N N . ASP A 1 105 ? -8.410 8.570 -1.067 1.00 81.44 105 ASP A N 1
ATOM 845 C CA . ASP A 1 105 ? -9.224 9.272 -0.088 1.00 81.44 105 ASP A CA 1
ATOM 846 C C . ASP A 1 105 ? -8.344 9.786 1.059 1.00 81.44 105 ASP A C 1
ATOM 848 O O . ASP A 1 105 ? -7.389 9.120 1.482 1.00 81.44 105 ASP A O 1
ATOM 852 N N . PRO A 1 106 ? -8.614 10.997 1.574 1.00 87.88 106 PRO A N 1
ATOM 853 C CA . PRO A 1 106 ? -7.849 11.515 2.690 1.00 87.88 106 PRO A CA 1
ATOM 854 C C . PRO A 1 106 ? -8.028 10.596 3.901 1.00 87.88 106 PRO A C 1
ATOM 856 O O . PRO A 1 106 ? -9.115 10.079 4.154 1.00 87.88 106 PRO A O 1
ATOM 859 N N . LEU A 1 107 ? -6.977 10.454 4.714 1.00 89.31 107 LEU A N 1
ATOM 860 C CA . LEU A 1 107 ? -7.008 9.592 5.901 1.00 89.31 107 LEU A CA 1
ATOM 861 C C . LEU A 1 107 ? -8.177 9.921 6.847 1.00 89.31 107 LEU A C 1
ATOM 863 O O . LEU A 1 107 ? -8.686 9.037 7.524 1.00 89.31 107 LEU A O 1
ATOM 867 N N . SER A 1 108 ? -8.621 11.179 6.897 1.00 92.06 108 SER A N 1
ATOM 868 C CA . SER A 1 108 ? -9.810 11.583 7.654 1.00 92.06 108 SER A CA 1
ATOM 869 C C . SER A 1 108 ? -11.105 10.968 7.116 1.00 92.06 108 SER A C 1
ATOM 871 O O . SER A 1 108 ? -11.945 10.571 7.918 1.00 92.06 108 SER A O 1
ATOM 873 N N . ALA A 1 109 ? -11.261 10.857 5.794 1.00 92.38 109 ALA A N 1
ATOM 874 C CA . ALA A 1 109 ? -12.415 10.213 5.172 1.00 92.38 109 ALA A CA 1
ATOM 875 C C . ALA A 1 109 ? -12.396 8.702 5.416 1.00 92.38 109 ALA A C 1
ATOM 877 O O . ALA A 1 109 ? -13.409 8.155 5.839 1.00 92.38 109 ALA A O 1
ATOM 878 N N . ILE A 1 110 ? -11.232 8.055 5.271 1.00 92.38 110 ILE A N 1
ATOM 879 C CA . ILE A 1 110 ? -11.064 6.626 5.587 1.00 92.38 110 ILE A CA 1
ATOM 880 C C . ILE A 1 110 ? -11.395 6.369 7.063 1.00 92.38 110 ILE A C 1
ATOM 882 O O . ILE A 1 110 ? -12.186 5.486 7.382 1.00 92.38 110 ILE A O 1
ATOM 886 N N . LYS A 1 111 ? -10.854 7.189 7.976 1.00 94.94 111 LYS A N 1
ATOM 887 C CA . LYS A 1 111 ? -11.159 7.118 9.413 1.00 94.94 111 LYS A CA 1
ATOM 888 C C . LYS A 1 111 ? -12.643 7.253 9.699 1.00 94.94 111 LYS A C 1
ATOM 890 O O . LYS A 1 111 ? -13.178 6.471 10.475 1.00 94.94 111 LYS A O 1
ATOM 895 N N . HIS A 1 112 ? -13.294 8.228 9.076 1.00 95.00 112 HIS A N 1
ATOM 896 C CA . HIS A 1 112 ? -14.725 8.424 9.230 1.00 95.00 112 HIS A CA 1
ATOM 897 C C . HIS A 1 112 ? -15.510 7.213 8.712 1.00 95.00 112 HIS A C 1
ATOM 899 O O . HIS A 1 112 ? -16.400 6.740 9.409 1.00 95.00 112 HIS A O 1
ATOM 905 N N . HIS A 1 113 ? -15.177 6.693 7.529 1.00 94.94 113 HIS A N 1
ATOM 906 C CA . HIS A 1 113 ? -15.867 5.550 6.935 1.00 94.94 113 HIS A CA 1
ATOM 907 C C . HIS A 1 113 ? -15.747 4.301 7.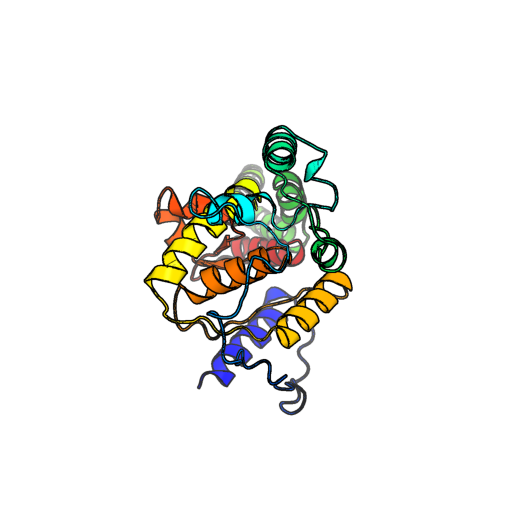816 1.00 94.94 113 HIS A C 1
ATOM 909 O O . HIS A 1 113 ? -16.758 3.728 8.209 1.00 94.94 113 HIS A O 1
ATOM 915 N N . VAL A 1 114 ? -14.522 3.931 8.199 1.00 96.19 114 VAL A N 1
ATOM 916 C CA . VAL A 1 114 ? -14.268 2.732 9.010 1.00 96.19 114 VAL A CA 1
ATOM 917 C C . VAL A 1 114 ? -14.903 2.853 10.393 1.00 96.19 114 VAL A C 1
ATOM 919 O O . VAL A 1 114 ? -15.517 1.899 10.863 1.00 96.19 114 VAL A O 1
ATOM 922 N N . LEU A 1 115 ? -14.816 4.023 11.037 1.00 96.62 115 LEU A N 1
ATOM 923 C CA . LEU A 1 115 ? -15.414 4.239 12.355 1.00 96.62 115 LEU A CA 1
ATOM 924 C C . LEU A 1 115 ? -16.930 4.018 12.341 1.00 96.62 115 LEU A C 1
ATOM 926 O O . LEU A 1 115 ? -17.454 3.430 13.278 1.00 96.62 115 LEU A O 1
ATOM 930 N N . HIS A 1 116 ? -17.623 4.462 11.292 1.00 96.25 116 HIS A N 1
ATOM 931 C CA . HIS A 1 116 ? -19.083 4.360 11.178 1.00 96.25 116 HIS A CA 1
ATOM 932 C C . HIS A 1 116 ? -19.558 3.084 10.467 1.00 96.25 116 HIS A C 1
ATOM 934 O O . HIS A 1 116 ? -20.753 2.938 10.216 1.00 96.25 116 HIS A O 1
ATOM 940 N N . SER A 1 117 ? -18.649 2.163 10.144 1.00 97.00 117 SER A N 1
ATOM 941 C CA . SER A 1 117 ? -19.004 0.871 9.558 1.00 97.00 117 SER A CA 1
ATOM 942 C C . SER A 1 117 ? -19.816 0.017 10.532 1.00 97.00 117 SER A C 1
ATOM 944 O O . SER A 1 117 ? -19.629 0.067 11.754 1.00 97.00 117 SER A O 1
ATOM 946 N N . GLN A 1 118 ? -20.702 -0.820 9.989 1.00 96.38 118 GLN A N 1
ATOM 947 C CA . GLN A 1 118 ? -21.546 -1.690 10.806 1.00 96.38 118 GLN A CA 1
ATOM 948 C C . GLN A 1 118 ? -20.711 -2.674 11.634 1.00 96.38 118 GLN A C 1
ATOM 950 O O . GLN A 1 118 ? -21.039 -2.919 12.798 1.00 96.38 118 GLN A O 1
ATOM 955 N N . ALA A 1 119 ? -19.627 -3.221 11.071 1.00 94.81 119 ALA A N 1
ATOM 956 C CA . ALA A 1 119 ? -18.768 -4.169 11.773 1.00 94.81 119 ALA A CA 1
ATOM 957 C C . ALA A 1 119 ? -18.102 -3.528 13.000 1.00 94.81 119 ALA A C 1
ATOM 959 O O . ALA A 1 119 ? -18.174 -4.083 14.097 1.00 94.81 119 ALA A O 1
ATOM 960 N N . VAL A 1 120 ? -17.520 -2.331 12.847 1.00 96.50 120 VAL A N 1
ATOM 961 C CA . VAL A 1 120 ? -16.866 -1.614 13.954 1.00 96.50 120 VAL A CA 1
ATOM 962 C C . VAL A 1 120 ? -17.885 -1.161 14.999 1.00 96.50 120 VAL A C 1
ATOM 964 O O . VAL A 1 120 ? -17.676 -1.397 16.190 1.00 96.50 120 VAL A O 1
ATOM 967 N N . GLN A 1 121 ? -19.016 -0.584 14.579 1.00 97.25 121 GLN A N 1
ATOM 968 C CA . GLN A 1 121 ? -20.061 -0.137 15.508 1.00 97.25 121 GLN A CA 1
ATOM 969 C C . GLN A 1 121 ? -20.646 -1.299 16.319 1.00 97.25 121 GLN A C 1
ATOM 971 O O . GLN A 1 121 ? -20.816 -1.168 17.527 1.00 97.25 121 GLN A O 1
ATOM 976 N N . THR A 1 122 ? -20.847 -2.472 15.710 1.00 96.50 122 THR A N 1
ATOM 977 C CA . THR A 1 122 ? -21.335 -3.666 16.423 1.00 96.50 122 THR A CA 1
ATOM 978 C C . THR A 1 122 ? -20.375 -4.096 17.539 1.00 96.50 122 THR A C 1
ATOM 980 O O . THR A 1 122 ? -20.812 -4.461 18.633 1.00 96.50 122 THR A O 1
ATOM 983 N N . VAL A 1 123 ? -19.060 -4.041 17.299 1.00 96.00 123 VAL A N 1
ATOM 984 C CA . VAL A 1 123 ? -18.055 -4.370 18.325 1.00 96.00 123 VAL A CA 1
ATOM 985 C C . VAL A 1 123 ? -18.079 -3.348 19.465 1.00 96.00 123 VAL A C 1
ATOM 987 O O . VAL A 1 123 ? -18.038 -3.743 20.631 1.00 96.00 123 VAL A O 1
ATOM 990 N N . ILE A 1 124 ? -18.198 -2.055 19.144 1.00 95.31 124 ILE A N 1
ATOM 991 C CA . ILE A 1 124 ? -18.304 -0.976 20.138 1.00 95.31 124 ILE A CA 1
ATOM 992 C C . ILE A 1 124 ? -19.571 -1.142 20.989 1.00 95.31 124 ILE A C 1
ATOM 994 O O . ILE A 1 124 ? -19.492 -1.144 22.216 1.00 95.31 124 ILE A O 1
ATOM 998 N N . GLU A 1 125 ? -20.726 -1.366 20.364 1.00 94.25 125 GLU A N 1
ATOM 999 C CA . GLU A 1 125 ? -22.004 -1.559 21.060 1.00 94.25 125 GLU A CA 1
ATOM 1000 C C . GLU A 1 125 ? -21.996 -2.789 21.978 1.00 94.25 125 GLU A C 1
ATOM 1002 O O . GLU A 1 125 ? -22.567 -2.769 23.070 1.00 94.25 125 GLU A O 1
ATOM 1007 N N . ASN A 1 126 ? -21.353 -3.882 21.559 1.00 93.50 126 ASN A N 1
ATOM 1008 C CA . ASN A 1 126 ? -21.234 -5.082 22.388 1.00 93.50 126 ASN A CA 1
ATOM 1009 C C . ASN A 1 126 ? -20.363 -4.837 23.627 1.00 93.50 126 ASN A C 1
ATOM 1011 O O . ASN A 1 126 ? -20.691 -5.320 24.713 1.00 93.50 126 ASN A O 1
ATOM 1015 N N . ALA A 1 127 ? -19.291 -4.058 23.489 1.00 91.44 127 ALA A N 1
ATOM 1016 C CA . ALA A 1 127 ? -18.455 -3.663 24.616 1.00 91.44 127 ALA A CA 1
ATOM 1017 C C . ALA A 1 127 ? -19.181 -2.696 25.568 1.00 91.44 127 ALA A C 1
ATOM 1019 O O . ALA A 1 127 ? -19.103 -2.871 26.784 1.00 91.44 127 ALA A O 1
ATOM 1020 N N . GLU A 1 128 ? -19.953 -1.739 25.042 1.00 91.38 128 GLU A N 1
ATOM 1021 C CA . GLU A 1 128 ? -20.817 -0.864 25.850 1.00 91.38 128 GLU A CA 1
ATOM 1022 C C . GLU A 1 128 ? -21.863 -1.660 26.645 1.00 91.38 128 GLU A C 1
ATOM 1024 O O . GLU A 1 128 ? -22.119 -1.358 27.810 1.00 91.38 128 GLU A O 1
ATOM 1029 N N . LYS A 1 129 ? -22.463 -2.701 26.048 1.00 90.12 129 LYS A N 1
ATOM 1030 C CA . LYS A 1 129 ? -23.413 -3.587 26.747 1.00 90.12 129 LYS A CA 1
ATOM 1031 C C . LYS A 1 129 ? -22.742 -4.388 27.865 1.00 90.12 129 LYS A C 1
ATOM 1033 O O . LYS A 1 129 ? -23.362 -4.607 28.903 1.00 90.12 129 LYS A O 1
ATOM 1038 N N . ALA A 1 130 ? -21.501 -4.831 27.660 1.00 89.19 130 ALA A N 1
ATOM 1039 C CA . ALA A 1 130 ? -20.741 -5.589 28.654 1.00 89.19 130 ALA A CA 1
ATOM 1040 C C . ALA A 1 130 ? -20.265 -4.718 29.831 1.00 89.19 130 ALA A C 1
ATOM 1042 O O . ALA A 1 130 ? -20.185 -5.199 30.961 1.00 89.19 130 ALA A O 1
ATOM 1043 N N . ALA A 1 131 ? -19.976 -3.440 29.578 1.00 85.50 131 ALA A N 1
ATOM 1044 C CA . ALA A 1 131 ? -19.575 -2.462 30.582 1.00 85.50 131 ALA A CA 1
ATOM 1045 C C . ALA A 1 131 ? -20.319 -1.134 30.341 1.00 85.50 131 ALA A C 1
ATOM 1047 O O . ALA A 1 131 ? -19.806 -0.274 29.623 1.00 85.50 131 ALA A O 1
ATOM 1048 N N . PRO A 1 132 ? -21.516 -0.938 30.933 1.00 74.38 132 PRO A N 1
ATOM 1049 C CA . PRO A 1 132 ? -22.354 0.233 30.683 1.00 74.38 132 PRO A CA 1
ATOM 1050 C C . PRO A 1 132 ? -21.764 1.498 31.326 1.00 74.38 132 PRO A C 1
ATOM 1052 O O . PRO A 1 132 ? -22.183 1.949 32.390 1.00 74.38 132 PRO A O 1
ATOM 1055 N N . ASN A 1 133 ? -20.772 2.081 30.656 1.00 82.06 133 ASN A N 1
ATOM 1056 C CA . ASN A 1 133 ? -20.171 3.375 30.949 1.00 82.06 133 ASN A CA 1
ATOM 1057 C C . ASN A 1 133 ? -20.012 4.143 29.625 1.00 82.06 133 ASN A C 1
ATOM 1059 O O . ASN A 1 133 ? -19.459 3.621 28.658 1.00 82.06 133 ASN A O 1
ATOM 1063 N N . LYS A 1 134 ? -20.466 5.403 29.587 1.00 73.50 134 LYS A N 1
ATOM 1064 C CA . LYS A 1 134 ? -20.357 6.283 28.408 1.00 73.50 134 LYS A CA 1
ATOM 1065 C C . LYS A 1 134 ? -18.909 6.522 27.961 1.00 73.50 134 LYS A C 1
ATOM 1067 O O . LYS A 1 134 ? -18.684 6.872 26.807 1.00 73.50 134 LYS A O 1
ATOM 1072 N N . GLU A 1 135 ? -17.934 6.320 28.842 1.00 88.44 135 GLU A N 1
ATOM 1073 C CA . GLU A 1 135 ? -16.510 6.441 28.509 1.00 88.44 135 GLU A CA 1
ATOM 1074 C C . GLU A 1 135 ? -15.994 5.288 27.637 1.00 88.44 135 GLU A C 1
ATOM 1076 O O . GLU A 1 135 ? -15.030 5.481 26.897 1.00 88.44 135 GLU A O 1
ATOM 1081 N N . VAL A 1 136 ? -16.643 4.113 27.666 1.00 90.12 136 VAL A N 1
ATOM 1082 C CA . VAL A 1 136 ? -16.220 2.937 26.882 1.00 90.12 136 VAL A CA 1
ATOM 1083 C C . VAL A 1 136 ? -16.270 3.244 25.391 1.00 90.12 136 VAL A C 1
ATOM 1085 O O . VAL A 1 136 ? -15.304 2.966 24.682 1.00 90.12 136 VAL A O 1
ATOM 1088 N N . ARG A 1 137 ? -17.341 3.903 24.927 1.00 91.69 137 ARG A N 1
ATOM 1089 C CA . ARG A 1 137 ? -17.476 4.307 23.523 1.00 91.69 137 ARG A CA 1
ATOM 1090 C C . ARG A 1 137 ? -16.338 5.207 23.082 1.00 91.69 137 ARG A C 1
ATOM 1092 O O . ARG A 1 137 ? -15.636 4.895 22.130 1.00 91.69 137 ARG A O 1
ATOM 1099 N N . ALA A 1 138 ? -16.140 6.302 23.813 1.00 92.81 138 ALA A N 1
ATOM 1100 C CA . ALA A 1 138 ? -15.137 7.305 23.484 1.00 92.81 138 ALA A CA 1
ATOM 1101 C C . ALA A 1 138 ? -13.725 6.701 23.472 1.00 92.81 138 ALA A C 1
ATOM 1103 O O . ALA A 1 138 ? -12.925 7.013 22.591 1.00 92.81 138 ALA A O 1
ATOM 1104 N N . LEU A 1 139 ? -13.430 5.799 24.414 1.00 94.00 139 LEU A N 1
ATOM 1105 C CA . LEU A 1 139 ? -12.156 5.089 24.466 1.00 94.00 139 LEU A CA 1
ATOM 1106 C C . LEU A 1 139 ? -11.968 4.164 23.256 1.00 94.00 139 LEU A C 1
ATOM 1108 O O . LEU A 1 139 ? -10.900 4.173 22.646 1.00 94.00 139 LEU A O 1
ATOM 1112 N N . MET A 1 140 ? -12.990 3.398 22.874 1.00 94.62 140 MET A N 1
ATOM 1113 C CA . MET A 1 140 ? -12.909 2.503 21.716 1.00 94.62 140 MET A CA 1
ATOM 1114 C C . MET A 1 140 ? -12.826 3.264 20.394 1.00 94.62 140 MET A C 1
ATOM 1116 O O . MET A 1 140 ? -12.017 2.913 19.541 1.00 94.62 140 MET A O 1
ATOM 1120 N N . GLU A 1 141 ? -13.595 4.339 20.226 1.00 95.50 141 GLU A N 1
ATOM 1121 C CA . GLU A 1 141 ? -13.499 5.204 19.048 1.00 95.50 141 GLU A CA 1
ATOM 1122 C C . GLU A 1 141 ? -12.090 5.809 18.931 1.00 95.50 141 GLU A C 1
ATOM 1124 O O . GLU A 1 141 ? -11.483 5.775 17.858 1.00 95.50 141 GLU A O 1
ATOM 1129 N N . ALA A 1 142 ? -11.506 6.274 20.042 1.00 96.25 142 ALA A N 1
ATOM 1130 C CA . ALA A 1 142 ? -10.121 6.742 20.068 1.00 96.25 142 ALA A CA 1
ATOM 1131 C C . ALA A 1 142 ? -9.123 5.633 19.681 1.00 96.25 142 ALA A C 1
ATOM 1133 O O . ALA A 1 142 ? -8.205 5.883 18.895 1.00 96.25 142 ALA A O 1
ATOM 1134 N N . GLN A 1 143 ? -9.330 4.401 20.162 1.00 96.19 143 GLN A N 1
ATOM 1135 C CA . GLN A 1 143 ? -8.521 3.239 19.780 1.00 96.19 143 GLN A CA 1
ATOM 1136 C C . GLN A 1 143 ? -8.621 2.932 18.282 1.00 96.19 143 GLN A C 1
ATOM 1138 O O . GLN A 1 143 ? -7.590 2.711 17.648 1.00 96.19 143 GLN A O 1
ATOM 1143 N N . VAL A 1 144 ? -9.818 2.974 17.685 1.00 96.50 144 VAL A N 1
ATOM 1144 C CA . VAL A 1 144 ? -10.012 2.788 16.234 1.00 96.50 144 VAL A CA 1
ATOM 1145 C C . VAL A 1 144 ? -9.208 3.825 15.447 1.00 96.50 144 VAL A C 1
ATOM 1147 O O . VAL A 1 144 ? -8.472 3.484 14.517 1.00 96.50 144 VAL A O 1
ATOM 1150 N N . LEU A 1 145 ? -9.292 5.099 15.839 1.00 96.56 145 LEU A N 1
ATOM 1151 C CA . LEU A 1 145 ? -8.558 6.179 15.177 1.00 96.56 145 LEU A CA 1
ATOM 1152 C C . LEU A 1 145 ? -7.038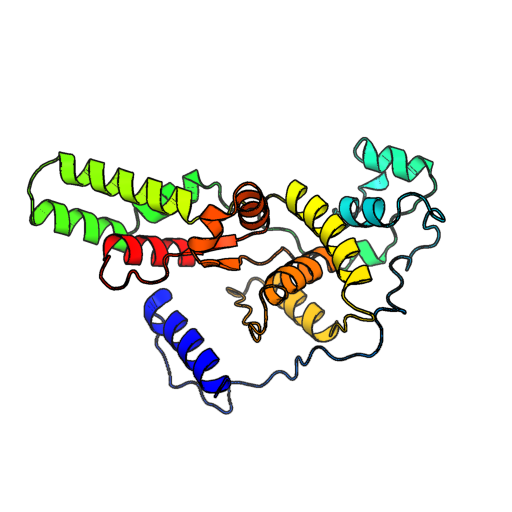 6.020 15.313 1.00 96.56 145 LEU A C 1
ATOM 1154 O O . LEU A 1 145 ? -6.303 6.325 14.364 1.00 96.56 145 LEU A O 1
ATOM 1158 N N . GLU A 1 146 ? -6.551 5.541 16.458 1.00 95.62 146 GLU A N 1
ATOM 1159 C CA . GLU A 1 146 ? -5.137 5.225 16.666 1.00 95.62 146 GLU A CA 1
ATOM 1160 C C . GLU A 1 146 ? -4.690 4.041 15.793 1.00 95.62 146 GLU A C 1
ATOM 1162 O O . GLU A 1 146 ? -3.671 4.142 15.102 1.00 95.62 146 GLU A O 1
ATOM 1167 N N . MET A 1 147 ? -5.470 2.954 15.761 1.00 95.31 147 MET A N 1
ATOM 1168 C CA . MET A 1 147 ? -5.216 1.779 14.919 1.00 95.31 147 MET A CA 1
ATOM 1169 C C . MET A 1 147 ? -5.096 2.178 13.448 1.00 95.31 147 MET A C 1
ATOM 1171 O O . MET A 1 147 ? -4.096 1.853 12.809 1.00 95.31 147 MET A O 1
ATOM 1175 N N . LEU A 1 148 ? -6.047 2.962 12.932 1.00 94.94 148 LEU A N 1
ATOM 1176 C CA . LEU A 1 148 ? -6.028 3.444 11.549 1.00 94.94 148 LEU A CA 1
ATOM 1177 C C . LEU A 1 148 ? -4.850 4.376 11.268 1.00 94.94 148 LEU A C 1
ATOM 1179 O O . LEU A 1 148 ? -4.263 4.315 10.193 1.00 94.94 148 LEU A O 1
ATOM 1183 N N . SER A 1 149 ? -4.454 5.211 12.232 1.00 92.88 149 SER A N 1
ATOM 1184 C CA . SER A 1 149 ? -3.277 6.081 12.077 1.00 92.88 149 SER A CA 1
ATOM 1185 C C . SER A 1 149 ? -1.981 5.280 11.939 1.00 92.88 149 SER A C 1
ATOM 1187 O O . SER A 1 149 ? -1.093 5.670 11.183 1.00 92.88 149 SER A O 1
ATOM 1189 N N . LYS A 1 150 ? -1.866 4.155 12.655 1.00 92.75 150 LYS A N 1
ATOM 1190 C CA . LYS A 1 150 ? -0.710 3.254 12.555 1.00 92.75 150 LYS A CA 1
ATOM 1191 C C . LYS A 1 150 ? -0.769 2.395 11.295 1.00 92.75 150 LYS A C 1
ATOM 1193 O O . LYS A 1 150 ? 0.262 2.213 10.647 1.00 92.75 150 LYS A O 1
ATOM 1198 N N . MET A 1 151 ? -1.955 1.923 10.923 1.00 93.38 151 MET A N 1
ATOM 1199 C CA . MET A 1 151 ? -2.173 1.012 9.803 1.00 93.38 151 MET A CA 1
ATOM 1200 C C . MET A 1 151 ? -2.041 1.709 8.449 1.00 93.38 151 MET A C 1
ATOM 1202 O O . MET A 1 151 ? -1.273 1.246 7.616 1.00 93.38 151 MET A O 1
ATOM 1206 N N . ALA A 1 152 ? -2.722 2.836 8.241 1.00 92.50 152 ALA A N 1
ATOM 1207 C CA . ALA A 1 152 ? -3.005 3.348 6.903 1.00 92.50 152 ALA A CA 1
ATOM 1208 C C . ALA A 1 152 ? -1.774 3.799 6.099 1.00 92.50 152 ALA A C 1
ATOM 1210 O O . ALA A 1 152 ? -0.880 4.482 6.609 1.00 92.50 152 ALA A O 1
ATOM 1211 N N . ALA A 1 153 ? -1.766 3.484 4.805 1.00 92.44 153 ALA A N 1
ATOM 1212 C CA . ALA A 1 153 ? -0.785 4.028 3.872 1.00 92.44 153 ALA A CA 1
ATOM 1213 C C . ALA A 1 153 ? -1.005 5.538 3.657 1.00 92.44 153 ALA A C 1
ATOM 1215 O O . ALA A 1 153 ? -2.123 6.043 3.738 1.00 92.44 153 ALA A O 1
ATOM 1216 N N . THR A 1 154 ? 0.064 6.272 3.342 1.00 91.19 154 THR A N 1
ATOM 1217 C CA . THR A 1 154 ? 0.000 7.718 3.055 1.00 91.19 154 THR A CA 1
ATOM 1218 C C . THR A 1 154 ? 0.738 8.020 1.760 1.00 91.19 154 THR A C 1
ATOM 1220 O O . THR A 1 154 ? 1.733 8.748 1.759 1.00 91.19 154 THR A O 1
ATOM 1223 N N . VAL A 1 155 ? 0.281 7.404 0.662 1.00 90.62 155 VAL A N 1
ATOM 1224 C CA . VAL A 1 155 ? 0.965 7.425 -0.639 1.00 90.62 155 VAL A CA 1
ATOM 1225 C C . VAL A 1 155 ? 1.322 8.854 -1.042 1.00 90.62 155 VAL A C 1
ATOM 1227 O O . VAL A 1 155 ? 0.457 9.706 -1.245 1.00 90.62 155 VAL A O 1
ATOM 1230 N N . ASN A 1 156 ? 2.617 9.112 -1.209 1.00 90.56 156 ASN A N 1
ATOM 1231 C CA . ASN A 1 156 ? 3.135 10.413 -1.594 1.00 90.56 156 ASN A CA 1
ATOM 1232 C C . ASN A 1 156 ? 4.051 10.271 -2.805 1.00 90.56 156 ASN A C 1
ATOM 1234 O O . ASN A 1 156 ? 5.223 9.910 -2.716 1.00 90.56 156 ASN A O 1
ATOM 1238 N N . TYR A 1 157 ? 3.532 10.654 -3.968 1.00 87.25 157 TYR A N 1
ATOM 1239 C CA . TYR A 1 157 ? 4.273 10.558 -5.221 1.00 87.25 157 TYR A CA 1
ATOM 1240 C C . TYR A 1 157 ? 5.475 11.505 -5.341 1.00 87.25 157 TYR A C 1
ATOM 1242 O O . TYR A 1 157 ? 6.203 11.422 -6.331 1.00 87.25 157 TYR A O 1
ATOM 1250 N N . LYS A 1 158 ? 5.698 12.436 -4.407 1.00 87.44 158 LYS A N 1
ATOM 1251 C CA . LYS A 1 158 ? 6.986 13.144 -4.328 1.00 87.44 158 LYS A CA 1
ATOM 1252 C C . LYS A 1 158 ? 8.051 12.198 -3.777 1.00 87.44 158 LYS A C 1
ATOM 1254 O O . LYS A 1 158 ? 9.100 12.046 -4.394 1.00 87.44 158 LYS A O 1
ATOM 1259 N N . SER A 1 159 ? 7.730 11.502 -2.695 1.00 89.19 159 SER A N 1
ATOM 1260 C CA . SER A 1 159 ? 8.600 10.519 -2.052 1.00 89.19 159 SER A CA 1
ATOM 1261 C C . SER A 1 159 ? 8.824 9.290 -2.923 1.00 89.19 159 SER A C 1
ATOM 1263 O O . SER A 1 159 ? 9.966 8.878 -3.088 1.00 89.19 159 SER A O 1
ATOM 1265 N N . VAL A 1 160 ? 7.782 8.777 -3.591 1.00 90.06 160 VAL A N 1
ATOM 1266 C CA . VAL A 1 160 ? 7.911 7.666 -4.557 1.00 90.06 160 VAL A CA 1
ATOM 1267 C C . VAL A 1 160 ? 8.924 7.991 -5.659 1.00 90.06 160 VAL A C 1
ATOM 1269 O O . VAL A 1 160 ? 9.689 7.120 -6.050 1.00 90.06 160 VAL A O 1
ATOM 1272 N N . ARG A 1 161 ? 8.986 9.239 -6.147 1.00 86.56 161 ARG A N 1
ATOM 1273 C CA . ARG A 1 161 ? 9.975 9.636 -7.169 1.00 86.56 161 ARG A CA 1
ATOM 1274 C C . ARG A 1 161 ? 11.401 9.601 -6.636 1.00 86.56 161 ARG A C 1
ATOM 1276 O O . ARG A 1 161 ? 12.293 9.097 -7.312 1.00 86.56 161 ARG A O 1
ATOM 1283 N N . VAL A 1 162 ? 11.607 10.111 -5.422 1.00 86.88 162 VAL A N 1
ATOM 1284 C CA . VAL A 1 162 ? 12.911 10.052 -4.747 1.00 86.88 162 VAL A CA 1
ATOM 1285 C C . VAL A 1 162 ? 13.314 8.595 -4.507 1.00 86.88 162 VAL A C 1
ATOM 1287 O O . VAL A 1 162 ? 14.441 8.216 -4.820 1.00 86.88 162 VAL A O 1
ATOM 1290 N N . ALA A 1 163 ? 12.384 7.762 -4.036 1.00 88.25 163 ALA A N 1
ATOM 1291 C CA . ALA A 1 163 ? 12.600 6.333 -3.850 1.00 88.25 163 ALA A CA 1
ATOM 1292 C C . ALA A 1 163 ? 12.919 5.635 -5.180 1.00 88.25 163 ALA A C 1
ATOM 1294 O O . ALA A 1 163 ? 13.898 4.907 -5.253 1.00 88.25 163 ALA A O 1
ATOM 1295 N N . GLY A 1 164 ? 12.178 5.906 -6.256 1.00 85.75 164 GLY A N 1
ATOM 1296 C CA . GLY A 1 164 ? 12.442 5.351 -7.584 1.00 85.75 164 GLY A CA 1
ATOM 1297 C C . GLY A 1 164 ? 13.824 5.729 -8.123 1.00 85.75 164 GLY A C 1
ATOM 1298 O O . GLY A 1 164 ? 14.522 4.884 -8.682 1.00 85.75 164 GLY A O 1
ATOM 1299 N N . TRP A 1 165 ? 14.260 6.972 -7.901 1.00 81.12 165 TRP A N 1
ATOM 1300 C CA . TRP A 1 165 ? 15.616 7.418 -8.228 1.00 81.12 165 TRP A CA 1
ATOM 1301 C C . TRP A 1 165 ? 16.694 6.658 -7.438 1.00 81.12 165 TRP A C 1
ATOM 1303 O O . TRP A 1 165 ? 17.667 6.189 -8.031 1.00 81.12 165 TRP A O 1
ATOM 1313 N N . LEU A 1 166 ? 16.518 6.504 -6.120 1.00 84.00 166 LEU A N 1
ATOM 1314 C CA . LEU A 1 166 ? 17.441 5.751 -5.263 1.00 84.00 166 LEU A CA 1
ATOM 1315 C C . LEU A 1 166 ? 17.483 4.267 -5.643 1.00 84.00 166 LEU A C 1
ATOM 1317 O O . LEU A 1 166 ? 18.560 3.719 -5.869 1.00 84.00 166 LEU A O 1
ATOM 1321 N N . LEU A 1 167 ? 16.315 3.634 -5.767 1.00 84.81 167 LEU A N 1
ATOM 1322 C CA . LEU A 1 167 ? 16.174 2.222 -6.112 1.00 84.81 167 LEU A CA 1
ATOM 1323 C C . LEU A 1 167 ? 16.812 1.920 -7.467 1.00 84.81 167 LEU A C 1
ATOM 1325 O O . LEU A 1 167 ? 17.529 0.935 -7.580 1.00 84.81 167 LEU A O 1
ATOM 1329 N N . ARG A 1 168 ? 16.686 2.810 -8.462 1.00 79.31 168 ARG A N 1
ATOM 1330 C CA . ARG A 1 168 ? 17.386 2.657 -9.750 1.00 79.31 168 ARG A CA 1
ATOM 1331 C C . ARG A 1 168 ? 18.902 2.509 -9.578 1.00 79.31 168 ARG A C 1
ATOM 1333 O O . ARG A 1 168 ? 19.521 1.709 -10.280 1.00 79.31 168 ARG A O 1
ATOM 1340 N N . LYS A 1 169 ? 19.513 3.268 -8.663 1.00 77.25 169 LYS A N 1
ATOM 1341 C CA . LYS A 1 169 ? 20.953 3.157 -8.373 1.00 77.25 169 LYS A CA 1
ATOM 1342 C C . LYS A 1 169 ? 21.282 1.840 -7.683 1.00 77.25 169 LYS A C 1
ATOM 1344 O O . LYS A 1 169 ? 22.248 1.194 -8.074 1.00 77.25 169 LYS A O 1
ATOM 1349 N N . VAL A 1 170 ? 20.460 1.440 -6.714 1.00 78.06 170 VAL A N 1
ATOM 1350 C CA . VAL A 1 170 ? 20.598 0.161 -6.003 1.00 78.06 170 VAL A CA 1
ATOM 1351 C C . VAL A 1 170 ? 20.524 -1.011 -6.985 1.00 78.06 170 VAL A C 1
ATOM 1353 O O . VAL A 1 170 ? 21.410 -1.857 -6.995 1.00 78.06 170 VAL A O 1
ATOM 1356 N N . TRP A 1 171 ? 19.541 -1.024 -7.885 1.00 79.06 171 TRP A N 1
ATOM 1357 C CA . TRP A 1 171 ? 19.359 -2.083 -8.881 1.00 79.06 171 TRP A CA 1
ATOM 1358 C C . TRP A 1 171 ? 20.550 -2.243 -9.813 1.00 79.06 171 TRP A C 1
ATOM 1360 O O . TRP A 1 171 ? 20.994 -3.364 -10.030 1.00 79.06 171 TRP A O 1
ATOM 1370 N N . ARG A 1 172 ? 21.117 -1.132 -10.292 1.00 73.31 172 ARG A N 1
ATOM 1371 C CA . ARG A 1 172 ? 22.320 -1.142 -11.136 1.00 73.31 172 ARG A CA 1
ATOM 1372 C C . ARG A 1 172 ? 23.572 -1.656 -10.427 1.00 73.31 172 ARG A C 1
ATOM 1374 O O . ARG A 1 172 ? 24.528 -2.015 -11.101 1.00 73.31 172 ARG A O 1
ATOM 1381 N N . GLN A 1 173 ? 23.602 -1.606 -9.097 1.00 73.81 173 GLN A N 1
ATOM 1382 C CA . GLN A 1 173 ? 24.708 -2.134 -8.300 1.00 73.81 173 GLN A CA 1
ATOM 1383 C C . GLN A 1 173 ? 24.486 -3.594 -7.901 1.00 73.81 173 GLN A C 1
ATOM 1385 O O . GLN A 1 173 ? 25.450 -4.341 -7.797 1.00 73.81 173 GLN A O 1
ATOM 1390 N N . MET A 1 174 ? 23.236 -3.989 -7.648 1.00 74.12 174 MET A N 1
ATOM 1391 C CA . MET A 1 174 ? 22.895 -5.325 -7.154 1.00 74.12 174 MET A CA 1
ATOM 1392 C C . MET A 1 174 ? 22.714 -6.366 -8.259 1.00 74.12 174 MET A C 1
ATOM 1394 O O . MET A 1 174 ? 22.947 -7.546 -8.010 1.00 74.12 174 MET A O 1
ATOM 1398 N N . TYR A 1 175 ? 22.258 -5.955 -9.442 1.00 71.56 175 TYR A N 1
ATOM 1399 C CA . TYR A 1 175 ? 21.880 -6.865 -10.517 1.00 71.56 175 TYR A CA 1
ATOM 1400 C C . TYR A 1 175 ? 22.589 -6.504 -11.816 1.00 71.56 175 TYR A C 1
ATOM 1402 O O . TYR A 1 175 ? 22.519 -5.363 -12.273 1.00 71.56 175 TYR A O 1
ATOM 1410 N N . ASP A 1 176 ? 23.166 -7.509 -12.474 1.00 62.88 176 ASP A N 1
ATOM 1411 C CA . ASP A 1 176 ? 23.669 -7.366 -13.846 1.00 62.88 176 ASP A CA 1
ATOM 1412 C C . ASP A 1 176 ? 22.522 -7.089 -14.832 1.00 62.88 176 ASP A C 1
ATOM 1414 O O . ASP A 1 176 ? 22.688 -6.411 -15.849 1.00 62.88 176 ASP A O 1
ATOM 1418 N N . LYS A 1 177 ? 21.336 -7.641 -14.537 1.00 64.75 177 LYS A N 1
ATOM 1419 C CA . LYS A 1 177 ? 20.141 -7.567 -15.378 1.00 64.75 177 LYS A CA 1
ATOM 1420 C C . LYS A 1 177 ? 18.881 -7.855 -14.562 1.00 64.75 177 LYS A C 1
ATOM 1422 O O . LYS A 1 177 ? 18.830 -8.849 -13.844 1.00 64.75 177 LYS A O 1
ATOM 1427 N N . ILE A 1 178 ? 17.843 -7.039 -14.737 1.00 67.94 178 ILE A N 1
ATOM 1428 C CA . ILE A 1 178 ? 16.473 -7.352 -14.307 1.00 67.94 178 ILE A CA 1
ATOM 1429 C C . ILE A 1 178 ? 15.651 -7.633 -15.551 1.00 67.94 178 ILE A C 1
ATOM 1431 O O . ILE A 1 178 ? 15.691 -6.903 -16.536 1.00 67.94 178 ILE A O 1
ATOM 1435 N N . ILE A 1 179 ? 14.929 -8.733 -15.520 1.00 69.62 179 ILE A N 1
ATOM 1436 C CA . ILE A 1 179 ? 14.137 -9.177 -16.646 1.00 69.62 179 ILE A CA 1
ATOM 1437 C C . ILE A 1 179 ? 12.671 -8.893 -16.337 1.00 69.62 179 ILE A C 1
ATOM 1439 O O . ILE A 1 179 ? 12.180 -9.269 -15.275 1.00 69.62 179 ILE A O 1
ATOM 1443 N N . VAL A 1 180 ? 11.994 -8.217 -17.262 1.00 73.62 180 VAL A N 1
ATOM 1444 C CA . VAL A 1 180 ? 10.604 -7.791 -17.108 1.00 73.62 180 VAL A CA 1
ATOM 1445 C C . VAL A 1 180 ? 9.779 -8.387 -18.246 1.00 73.62 180 VAL A C 1
ATOM 1447 O O . VAL A 1 180 ? 10.166 -8.294 -19.409 1.00 73.62 180 VAL A O 1
ATOM 1450 N N . ASP A 1 181 ? 8.654 -9.017 -17.913 1.00 75.94 181 ASP A N 1
ATOM 1451 C CA . ASP A 1 181 ? 7.605 -9.336 -18.887 1.00 75.94 181 ASP A CA 1
ATOM 1452 C C . ASP A 1 181 ? 6.717 -8.102 -19.082 1.00 75.94 181 ASP A C 1
ATOM 1454 O O . ASP A 1 181 ? 5.882 -7.744 -18.248 1.00 75.94 181 ASP A O 1
ATOM 1458 N N . GLU A 1 182 ? 6.958 -7.412 -20.195 1.00 72.56 182 GLU A N 1
ATOM 1459 C CA . GLU A 1 182 ? 6.215 -6.214 -20.574 1.00 72.56 182 GLU A CA 1
ATOM 1460 C C . GLU A 1 182 ? 4.785 -6.532 -21.029 1.00 72.56 182 GLU A C 1
ATOM 1462 O O . GLU A 1 182 ? 3.902 -5.691 -20.860 1.00 72.56 182 GLU A O 1
ATOM 1467 N N . GLY A 1 183 ? 4.532 -7.740 -21.549 1.00 73.81 183 GLY A N 1
ATOM 1468 C CA . GLY A 1 183 ? 3.192 -8.188 -21.935 1.00 73.81 183 GLY A CA 1
ATOM 1469 C C . GLY A 1 183 ? 2.295 -8.386 -20.713 1.00 73.81 183 GLY A C 1
ATOM 1470 O O . GLY A 1 183 ? 1.155 -7.908 -20.684 1.00 73.81 183 GLY A O 1
ATOM 1471 N N . GLY A 1 184 ? 2.837 -8.995 -19.658 1.00 78.94 184 GLY A N 1
ATOM 1472 C CA . GLY A 1 184 ? 2.183 -9.081 -18.355 1.00 78.94 184 GLY A CA 1
ATOM 1473 C C . GLY A 1 184 ? 1.922 -7.704 -17.739 1.00 78.94 184 GLY A C 1
ATOM 1474 O O . GLY A 1 184 ? 0.816 -7.430 -17.268 1.00 78.94 184 GLY A O 1
ATOM 1475 N N . LEU A 1 185 ? 2.890 -6.781 -17.815 1.00 78.81 185 LEU A N 1
ATOM 1476 C CA . LEU A 1 185 ? 2.691 -5.401 -17.350 1.00 78.81 185 LEU A CA 1
ATOM 1477 C C . LEU A 1 185 ? 1.634 -4.634 -18.154 1.00 78.81 185 LEU A C 1
ATOM 1479 O O . LEU A 1 185 ? 0.891 -3.848 -17.567 1.00 78.81 185 LEU A O 1
ATOM 1483 N N . GLU A 1 186 ? 1.536 -4.840 -19.468 1.00 78.94 186 GLU A N 1
ATOM 1484 C CA . GLU A 1 186 ? 0.473 -4.242 -20.286 1.00 78.94 186 GLU A CA 1
ATOM 1485 C C . GLU A 1 186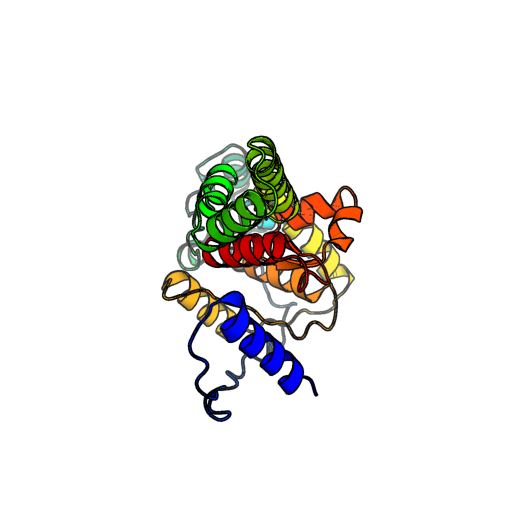 ? -0.901 -4.813 -19.913 1.00 78.94 186 GLU A C 1
ATOM 1487 O O . GLU A 1 186 ? -1.875 -4.071 -19.794 1.00 78.94 186 GLU A O 1
ATOM 1492 N N . THR A 1 187 ? -0.978 -6.114 -19.639 1.00 84.69 187 THR A N 1
ATOM 1493 C CA . THR A 1 187 ? -2.208 -6.752 -19.151 1.00 84.69 187 THR A CA 1
ATOM 1494 C C . THR A 1 187 ? -2.646 -6.131 -17.825 1.00 84.69 187 THR A C 1
ATOM 1496 O O . THR A 1 187 ? -3.779 -5.666 -17.699 1.00 84.69 187 THR A O 1
ATOM 1499 N N . ILE A 1 188 ? -1.720 -6.012 -16.868 1.00 86.69 188 ILE A N 1
ATOM 1500 C CA . ILE A 1 188 ? -1.948 -5.320 -15.592 1.00 86.69 188 ILE A CA 1
ATOM 1501 C C . ILE A 1 188 ? -2.406 -3.878 -15.827 1.00 86.69 188 ILE A C 1
ATOM 1503 O O . ILE A 1 188 ? -3.375 -3.424 -15.221 1.00 86.69 188 ILE A O 1
ATOM 1507 N N . ARG A 1 189 ? -1.741 -3.147 -16.725 1.00 84.44 189 ARG A N 1
ATOM 1508 C CA . ARG A 1 189 ? -2.092 -1.765 -17.063 1.00 84.44 189 ARG A CA 1
ATOM 1509 C C . ARG A 1 189 ? -3.532 -1.658 -17.555 1.00 84.44 189 ARG A C 1
ATOM 1511 O O . ARG A 1 189 ? -4.242 -0.745 -17.132 1.00 84.44 189 ARG A O 1
ATOM 1518 N N . ASN A 1 190 ? -3.961 -2.569 -18.420 1.00 85.06 190 ASN A N 1
ATOM 1519 C CA . ASN A 1 190 ? -5.320 -2.592 -18.950 1.00 85.06 190 ASN A CA 1
ATOM 1520 C C . ASN A 1 190 ? -6.350 -2.928 -17.869 1.00 85.06 190 ASN A C 1
ATOM 1522 O O . ASN A 1 190 ? -7.363 -2.238 -17.794 1.00 85.06 190 ASN A O 1
ATOM 1526 N N . LEU A 1 191 ? -6.053 -3.867 -16.967 1.00 87.38 191 LEU A N 1
ATOM 1527 C CA . LEU A 1 191 ? -6.908 -4.165 -15.810 1.00 87.38 191 LEU A CA 1
ATOM 1528 C C . LEU A 1 191 ? -7.081 -2.940 -14.897 1.00 87.38 191 LEU A C 1
ATOM 1530 O O . LEU A 1 191 ? -8.201 -2.573 -14.540 1.00 87.38 191 LEU A O 1
ATOM 1534 N N . VAL A 1 192 ? -5.986 -2.235 -14.585 1.00 85.94 192 VAL A N 1
ATOM 1535 C CA . VAL A 1 192 ? -6.043 -1.010 -13.766 1.00 85.94 192 VAL A CA 1
ATOM 1536 C C . VAL A 1 192 ? -6.814 0.110 -14.483 1.00 85.94 192 VAL A C 1
ATOM 1538 O O . VAL A 1 192 ? -7.528 0.880 -13.839 1.00 85.94 192 VAL A O 1
ATOM 1541 N N . LYS A 1 193 ? -6.701 0.218 -15.816 1.00 85.25 193 LYS A N 1
ATOM 1542 C CA . LYS A 1 193 ? -7.481 1.179 -16.620 1.00 85.25 193 LYS A CA 1
ATOM 1543 C C . LYS A 1 193 ? -8.973 0.834 -16.651 1.00 85.25 193 LYS A C 1
ATOM 1545 O O . LYS A 1 193 ? -9.779 1.760 -16.589 1.00 85.25 193 LYS A O 1
ATOM 1550 N N . ALA A 1 194 ? -9.318 -0.449 -16.751 1.00 86.06 194 ALA A N 1
ATOM 1551 C CA . ALA A 1 194 ? -10.695 -0.931 -16.834 1.00 86.06 194 ALA A CA 1
ATOM 1552 C C . ALA A 1 194 ? -11.473 -0.712 -15.527 1.00 86.06 194 ALA A C 1
ATOM 1554 O O . ALA A 1 194 ? -12.662 -0.412 -15.572 1.00 86.06 194 ALA A O 1
ATOM 1555 N N . ARG A 1 195 ? -10.787 -0.765 -14.372 1.00 79.31 195 ARG A N 1
ATOM 1556 C CA . ARG A 1 195 ? -11.375 -0.545 -13.032 1.00 79.31 195 ARG A CA 1
ATOM 1557 C C . ARG A 1 195 ? -12.528 -1.501 -12.703 1.00 79.31 195 ARG A C 1
ATOM 1559 O O . ARG A 1 195 ? -13.461 -1.131 -11.998 1.00 79.31 195 ARG A O 1
ATOM 1566 N N . GLU A 1 196 ? -12.449 -2.728 -13.203 1.00 76.69 196 GLU A N 1
ATOM 1567 C CA . GLU A 1 196 ? -13.488 -3.750 -13.021 1.00 76.69 196 GLU A CA 1
ATOM 1568 C C . GLU A 1 196 ? -13.446 -4.420 -11.636 1.00 76.69 196 GLU A C 1
ATOM 1570 O O . GLU A 1 196 ? -14.381 -5.124 -11.267 1.00 76.69 196 GLU A O 1
ATOM 1575 N N . GLY A 1 197 ? -12.394 -4.187 -10.843 1.00 79.38 197 GLY A N 1
ATOM 1576 C CA . GLY A 1 197 ? -12.267 -4.719 -9.487 1.00 79.38 197 GLY A CA 1
ATOM 1577 C C . GLY A 1 197 ? -10.887 -4.478 -8.863 1.00 79.38 197 GLY A C 1
ATOM 1578 O O . GLY A 1 197 ? -10.016 -3.869 -9.498 1.00 79.38 197 GLY A O 1
ATOM 1579 N N . PRO A 1 198 ? -10.673 -4.941 -7.617 1.00 76.88 198 PRO A N 1
ATOM 1580 C CA . PRO A 1 198 ? -9.381 -4.846 -6.947 1.00 76.88 198 PRO A CA 1
ATOM 1581 C C . PRO A 1 198 ? -8.349 -5.770 -7.607 1.00 76.88 198 PRO A C 1
ATOM 1583 O O . PRO A 1 198 ? -8.607 -6.946 -7.861 1.00 76.88 198 PRO A O 1
ATOM 1586 N N . LEU A 1 199 ? -7.144 -5.247 -7.848 1.00 85.06 199 LEU A N 1
ATOM 1587 C CA . LEU A 1 199 ? -6.015 -6.029 -8.351 1.00 85.06 199 LEU A CA 1
ATOM 1588 C C . LEU A 1 199 ? -5.093 -6.417 -7.193 1.00 85.06 199 LEU A C 1
ATOM 1590 O O . LEU A 1 199 ? -4.377 -5.574 -6.652 1.00 85.06 199 LEU A O 1
ATOM 1594 N N . VAL A 1 200 ? -5.069 -7.705 -6.850 1.00 86.38 200 VAL A N 1
ATOM 1595 C CA . VAL A 1 200 ? -4.197 -8.241 -5.797 1.00 86.38 200 VAL A CA 1
ATOM 1596 C C . VAL A 1 200 ? -2.961 -8.880 -6.424 1.00 86.38 200 VAL A C 1
ATOM 1598 O O . VAL A 1 200 ? -3.047 -9.890 -7.120 1.00 86.38 200 VAL A O 1
ATOM 1601 N N . LEU A 1 201 ? -1.793 -8.293 -6.163 1.00 86.19 201 LEU A N 1
ATOM 1602 C CA . LEU A 1 201 ? -0.505 -8.817 -6.619 1.00 86.19 201 LEU A CA 1
ATOM 1603 C C . LEU A 1 201 ? 0.066 -9.760 -5.563 1.00 86.19 201 LEU A C 1
ATOM 1605 O O . LEU A 1 201 ? 0.282 -9.348 -4.424 1.00 86.19 201 LEU A O 1
ATOM 1609 N N . ILE A 1 202 ? 0.364 -11.003 -5.947 1.00 84.69 202 ILE A N 1
ATOM 1610 C CA . ILE A 1 202 ? 0.934 -11.990 -5.027 1.00 84.69 202 ILE A CA 1
ATOM 1611 C C . ILE A 1 202 ? 2.333 -12.395 -5.508 1.00 84.69 202 ILE A C 1
ATOM 1613 O O . ILE A 1 202 ? 2.466 -13.280 -6.356 1.00 84.69 202 ILE A O 1
ATOM 1617 N N . PRO A 1 203 ? 3.400 -11.734 -5.019 1.00 78.50 203 PRO A N 1
ATOM 1618 C CA . PRO A 1 203 ? 4.759 -12.095 -5.392 1.00 78.50 203 PRO A CA 1
ATOM 1619 C C . PRO A 1 203 ? 5.146 -13.449 -4.788 1.00 78.50 203 PRO A C 1
ATOM 1621 O O . PRO A 1 203 ? 4.584 -13.898 -3.791 1.00 78.50 203 PRO A O 1
ATOM 1624 N N . THR A 1 204 ? 6.196 -14.068 -5.334 1.00 73.88 204 THR A N 1
ATOM 1625 C CA . THR A 1 204 ? 6.757 -15.312 -4.769 1.00 73.88 204 THR A CA 1
ATOM 1626 C C . THR A 1 204 ? 7.361 -15.144 -3.363 1.00 73.88 204 THR A C 1
ATOM 1628 O O . THR A 1 204 ? 7.685 -16.150 -2.730 1.00 73.88 204 THR A O 1
ATOM 1631 N N . HIS A 1 205 ? 7.497 -13.893 -2.897 1.00 76.38 205 HIS A N 1
ATOM 1632 C CA . HIS A 1 205 ? 7.950 -13.466 -1.570 1.00 76.38 205 HIS A CA 1
ATOM 1633 C C . HIS A 1 205 ? 9.249 -14.157 -1.126 1.00 76.38 205 HIS A C 1
ATOM 1635 O O . HIS A 1 205 ? 9.401 -14.620 0.007 1.00 76.38 205 HIS A O 1
ATOM 1641 N N . ARG A 1 206 ? 10.209 -14.240 -2.049 1.00 75.44 206 ARG A N 1
ATOM 1642 C CA . ARG A 1 206 ? 11.538 -14.809 -1.802 1.00 75.44 2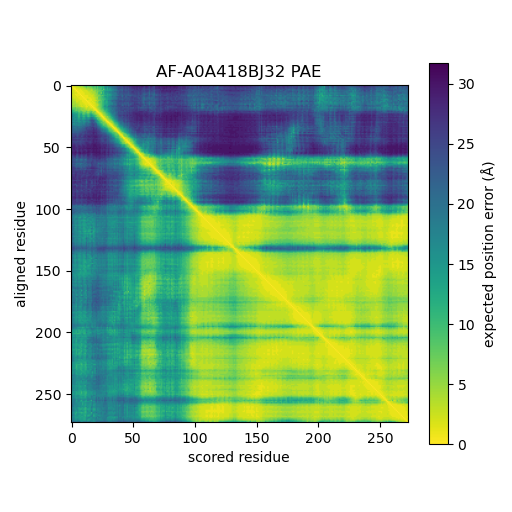06 ARG A CA 1
ATOM 1643 C C . ARG A 1 206 ? 12.431 -13.840 -1.038 1.00 75.44 206 ARG A C 1
ATOM 1645 O O . ARG A 1 206 ? 13.366 -14.279 -0.374 1.00 75.44 206 ARG A O 1
ATOM 1652 N N . SER A 1 207 ? 12.158 -12.538 -1.124 1.00 79.94 207 SER A N 1
ATOM 1653 C CA . SER A 1 207 ? 12.934 -11.515 -0.429 1.00 79.94 207 SER A CA 1
ATOM 1654 C C . SER A 1 207 ? 12.140 -10.232 -0.184 1.00 79.94 207 SER A C 1
ATOM 1656 O O . SER A 1 207 ? 11.159 -9.945 -0.867 1.00 79.94 207 SER A O 1
ATOM 1658 N N . TYR A 1 208 ? 12.625 -9.392 0.734 1.00 82.69 208 TYR A N 1
ATOM 1659 C CA . TYR A 1 208 ? 12.118 -8.025 0.892 1.00 82.69 208 TYR A CA 1
ATOM 1660 C C . TYR A 1 208 ? 12.421 -7.115 -0.316 1.00 82.69 208 TYR A C 1
ATOM 1662 O O . TYR A 1 208 ? 11.876 -6.020 -0.411 1.00 82.69 208 TYR A O 1
ATOM 1670 N N . ILE A 1 209 ? 13.256 -7.552 -1.268 1.00 83.62 209 ILE A N 1
ATOM 1671 C CA . ILE A 1 209 ? 13.433 -6.833 -2.534 1.00 83.62 209 ILE A CA 1
ATOM 1672 C C . ILE A 1 209 ? 12.188 -6.962 -3.412 1.00 83.62 209 ILE A C 1
ATOM 1674 O O . ILE A 1 209 ? 11.908 -6.044 -4.173 1.00 83.62 209 ILE A O 1
ATOM 1678 N N . ASP A 1 210 ? 11.405 -8.035 -3.282 1.00 84.75 210 ASP A N 1
ATOM 1679 C CA . ASP A 1 210 ? 10.290 -8.326 -4.186 1.00 84.75 210 ASP A CA 1
ATOM 1680 C C . ASP A 1 210 ? 9.262 -7.182 -4.204 1.00 84.75 210 ASP A C 1
ATOM 1682 O O . ASP A 1 210 ? 8.864 -6.722 -5.275 1.00 84.75 210 ASP A O 1
ATOM 1686 N N . PHE A 1 211 ? 8.881 -6.659 -3.032 1.00 87.62 211 PHE A N 1
ATOM 1687 C CA . PHE A 1 211 ? 7.932 -5.545 -2.956 1.00 87.62 211 PHE A CA 1
ATOM 1688 C C . PHE A 1 211 ? 8.551 -4.216 -3.414 1.00 87.62 211 PHE A C 1
ATOM 1690 O O . PHE A 1 211 ? 7.871 -3.414 -4.049 1.00 87.62 211 PHE A O 1
ATOM 1697 N N . LEU A 1 212 ? 9.844 -3.983 -3.156 1.00 89.12 212 LEU A N 1
ATOM 1698 C CA . LEU A 1 212 ? 10.545 -2.786 -3.638 1.00 89.12 212 LEU A CA 1
ATOM 1699 C C . LEU A 1 212 ? 10.666 -2.793 -5.162 1.00 89.12 212 LEU A C 1
ATOM 1701 O O . LEU A 1 212 ? 10.468 -1.762 -5.804 1.00 89.12 212 LEU A O 1
ATOM 1705 N N . MET A 1 213 ? 10.972 -3.956 -5.737 1.00 86.44 213 MET A N 1
ATOM 1706 C CA . MET A 1 213 ? 11.076 -4.168 -7.173 1.00 86.44 213 MET A CA 1
ATOM 1707 C C . MET A 1 213 ? 9.717 -3.988 -7.842 1.00 86.44 213 MET A C 1
ATOM 1709 O O . MET A 1 213 ? 9.621 -3.259 -8.823 1.00 86.44 213 MET A O 1
ATOM 1713 N N . MET A 1 214 ? 8.657 -4.582 -7.287 1.00 88.62 214 MET A N 1
ATOM 1714 C CA . MET A 1 214 ? 7.305 -4.437 -7.826 1.00 88.62 214 MET A CA 1
ATOM 1715 C C . MET A 1 214 ? 6.858 -2.971 -7.828 1.00 88.62 214 MET A C 1
ATOM 1717 O O . MET A 1 214 ? 6.447 -2.444 -8.862 1.00 88.62 214 MET A O 1
ATOM 1721 N N . THR A 1 215 ? 7.026 -2.271 -6.704 1.00 90.50 215 THR A N 1
ATOM 1722 C CA . THR A 1 215 ? 6.718 -0.839 -6.602 1.00 90.50 215 THR A CA 1
ATOM 1723 C C . THR A 1 215 ? 7.559 -0.002 -7.566 1.00 90.50 215 THR A C 1
ATOM 1725 O O . THR A 1 215 ? 7.036 0.916 -8.201 1.00 90.50 215 THR A O 1
ATOM 1728 N N . TYR A 1 216 ? 8.845 -0.334 -7.727 1.00 86.50 216 TYR A N 1
ATOM 1729 C CA . TYR A 1 216 ? 9.725 0.313 -8.698 1.00 86.50 216 TYR A CA 1
ATOM 1730 C C . TYR A 1 216 ? 9.252 0.103 -10.140 1.00 86.50 216 TYR A C 1
ATOM 1732 O O . TYR A 1 216 ? 9.193 1.075 -10.887 1.00 86.50 216 TYR A O 1
ATOM 1740 N N . LEU A 1 217 ? 8.888 -1.123 -10.527 1.00 84.06 217 LEU A N 1
ATOM 1741 C CA . LEU A 1 217 ? 8.407 -1.436 -11.874 1.00 84.06 217 LEU A CA 1
ATOM 1742 C C . LEU A 1 217 ? 7.092 -0.716 -12.171 1.00 84.06 217 LEU A C 1
ATOM 1744 O O . LEU A 1 217 ? 6.976 -0.077 -13.211 1.00 84.06 217 LEU A O 1
ATOM 1748 N N . PHE A 1 218 ? 6.136 -0.722 -11.241 1.00 88.12 218 PHE A N 1
ATOM 1749 C CA . PHE A 1 218 ? 4.872 -0.004 -11.424 1.00 88.12 218 PHE A CA 1
ATOM 1750 C C . PHE A 1 218 ? 5.122 1.492 -11.630 1.00 88.12 218 PHE A C 1
ATOM 1752 O O . PHE A 1 218 ? 4.634 2.081 -12.595 1.00 88.12 218 PHE A O 1
ATOM 1759 N N . PHE A 1 219 ? 5.984 2.085 -10.800 1.00 85.12 219 PHE A N 1
ATOM 1760 C CA . PHE A 1 219 ? 6.407 3.471 -10.967 1.00 85.12 219 PHE A CA 1
ATOM 1761 C C . PHE A 1 219 ? 7.113 3.722 -12.315 1.00 85.12 219 PHE A C 1
ATOM 1763 O O . PHE A 1 219 ? 6.775 4.677 -13.016 1.00 85.12 219 PHE A O 1
ATOM 1770 N N . ALA A 1 220 ? 8.065 2.867 -12.698 1.00 78.25 220 ALA A N 1
ATOM 1771 C CA . ALA A 1 220 ? 8.854 2.985 -13.924 1.00 78.25 220 ALA A CA 1
ATOM 1772 C C . ALA A 1 220 ? 8.001 2.884 -15.195 1.00 78.25 220 ALA A C 1
ATOM 1774 O O . ALA A 1 220 ? 8.247 3.603 -16.163 1.00 78.25 220 ALA A O 1
ATOM 1775 N N . TYR A 1 221 ? 6.974 2.036 -15.166 1.00 77.06 221 TYR A N 1
ATOM 1776 C CA . TYR A 1 221 ? 6.064 1.775 -16.278 1.00 77.06 221 TYR A CA 1
ATOM 1777 C C . TYR A 1 221 ? 4.775 2.615 -16.221 1.00 77.06 221 TYR A C 1
ATOM 1779 O O . TYR A 1 221 ? 3.816 2.330 -16.940 1.00 77.06 221 TYR A O 1
ATOM 1787 N N . ASN A 1 222 ? 4.748 3.684 -15.417 1.00 77.75 222 ASN A N 1
ATOM 1788 C CA . ASN A 1 222 ? 3.628 4.632 -15.314 1.00 77.75 222 ASN A CA 1
ATOM 1789 C C . ASN A 1 222 ? 2.290 4.006 -14.887 1.00 77.75 222 ASN A C 1
ATOM 1791 O O . ASN A 1 222 ? 1.218 4.492 -15.263 1.00 77.75 222 ASN A O 1
ATOM 1795 N N . ILE A 1 223 ? 2.362 2.956 -14.077 1.00 83.75 223 ILE A N 1
ATOM 1796 C CA . ILE A 1 223 ? 1.231 2.320 -13.406 1.00 83.75 223 ILE A CA 1
ATOM 1797 C C . ILE A 1 223 ? 1.176 2.883 -11.968 1.00 83.75 223 ILE A C 1
ATOM 1799 O O . ILE A 1 223 ? 2.226 3.183 -11.388 1.00 83.75 223 ILE A O 1
ATOM 1803 N N . PRO A 1 224 ? -0.010 3.120 -11.371 1.00 87.88 224 PRO A N 1
ATOM 1804 C CA . PRO A 1 224 ? -0.098 3.573 -9.987 1.00 87.88 224 PRO A CA 1
ATOM 1805 C C . PRO A 1 224 ? 0.607 2.583 -9.064 1.00 87.88 224 PRO A C 1
ATOM 1807 O O . PRO A 1 224 ? 0.402 1.385 -9.209 1.00 87.88 224 PRO A O 1
ATOM 1810 N N . VAL A 1 225 ? 1.442 3.062 -8.139 1.00 90.81 225 VAL A N 1
ATOM 1811 C CA . VAL A 1 225 ? 2.166 2.155 -7.234 1.00 90.81 225 VAL A CA 1
ATOM 1812 C C . VAL A 1 225 ? 1.184 1.318 -6.406 1.00 90.81 225 VAL A C 1
ATOM 1814 O O . VAL A 1 225 ? 0.167 1.863 -5.970 1.00 90.81 225 VAL A O 1
ATOM 1817 N N . PRO A 1 226 ? 1.460 0.020 -6.194 1.00 91.06 226 PRO A N 1
ATOM 1818 C CA . PRO A 1 226 ? 0.569 -0.843 -5.437 1.00 91.06 226 PRO A CA 1
ATOM 1819 C C . PRO A 1 226 ? 0.640 -0.528 -3.940 1.00 91.06 226 PRO A C 1
ATOM 1821 O O . PRO A 1 226 ? 1.674 -0.094 -3.424 1.00 91.06 226 PRO A O 1
ATOM 1824 N N . HIS A 1 227 ? -0.449 -0.810 -3.230 1.00 91.50 227 HIS A N 1
ATOM 1825 C CA . HIS A 1 227 ? -0.412 -0.897 -1.777 1.00 91.50 227 HIS A CA 1
ATOM 1826 C C . HIS A 1 227 ? 0.345 -2.153 -1.341 1.00 91.50 227 HIS A C 1
ATOM 1828 O O . HIS A 1 227 ? 0.239 -3.209 -1.963 1.00 91.50 227 HIS A O 1
ATOM 1834 N N . ILE A 1 228 ? 1.127 -2.030 -0.269 1.00 92.38 228 ILE A N 1
ATOM 1835 C CA . ILE A 1 228 ? 1.972 -3.114 0.238 1.00 92.38 228 ILE A CA 1
ATOM 1836 C C . ILE A 1 228 ? 1.459 -3.515 1.615 1.00 92.38 228 ILE A C 1
ATOM 1838 O O . ILE A 1 228 ? 1.460 -2.702 2.539 1.00 92.38 228 ILE A O 1
ATOM 1842 N N . PHE A 1 229 ? 1.064 -4.777 1.758 1.00 91.19 229 PHE A N 1
ATOM 1843 C CA . PHE A 1 229 ? 0.769 -5.369 3.057 1.00 91.19 229 PHE A CA 1
ATOM 1844 C C . PHE A 1 229 ? 2.090 -5.586 3.808 1.00 91.19 229 PHE A C 1
ATOM 1846 O O . PHE A 1 229 ? 2.860 -6.488 3.475 1.00 91.19 229 PHE A O 1
ATOM 1853 N N . ALA A 1 230 ? 2.380 -4.739 4.794 1.00 90.75 230 ALA A N 1
ATOM 1854 C CA . ALA A 1 230 ? 3.601 -4.804 5.589 1.00 90.75 230 ALA A CA 1
ATOM 1855 C C . ALA A 1 230 ? 3.299 -5.224 7.031 1.00 90.75 230 ALA A C 1
ATOM 1857 O O . ALA A 1 230 ? 2.275 -4.857 7.600 1.00 90.75 230 ALA A O 1
ATOM 1858 N N . GLY A 1 231 ? 4.214 -5.967 7.653 1.00 90.06 231 GLY A N 1
ATOM 1859 C CA . GLY A 1 231 ? 4.125 -6.269 9.083 1.00 90.06 231 GLY A CA 1
ATOM 1860 C C . GLY A 1 231 ? 4.379 -5.028 9.945 1.00 90.06 231 GLY A C 1
ATOM 1861 O O . GLY A 1 231 ? 5.120 -4.125 9.561 1.00 90.06 231 GLY A O 1
ATOM 1862 N N . GLU A 1 232 ? 3.813 -4.982 11.145 1.00 89.31 232 GLU A N 1
ATOM 1863 C CA . GLU A 1 232 ? 4.014 -3.857 12.066 1.00 89.31 232 GLU A CA 1
ATOM 1864 C C . GLU A 1 232 ? 5.465 -3.687 12.541 1.00 89.31 232 GLU A C 1
ATOM 1866 O O . GLU A 1 232 ? 5.842 -2.591 12.945 1.00 89.31 232 GLU A O 1
ATOM 1871 N N . ASP A 1 233 ? 6.314 -4.715 12.434 1.00 88.00 233 ASP A N 1
ATOM 1872 C CA . ASP A 1 233 ? 7.737 -4.607 12.792 1.00 88.00 233 ASP A CA 1
ATOM 1873 C C . ASP A 1 233 ? 8.458 -3.536 11.968 1.00 88.00 233 ASP A C 1
ATOM 1875 O O . ASP A 1 233 ? 9.403 -2.904 12.447 1.00 88.00 233 ASP A O 1
ATOM 1879 N N . PHE A 1 234 ? 7.977 -3.288 10.745 1.00 87.94 234 PHE A N 1
ATOM 1880 C CA . PHE A 1 234 ? 8.496 -2.239 9.878 1.00 87.94 234 PHE A CA 1
ATOM 1881 C C . PHE A 1 234 ? 8.250 -0.835 10.444 1.00 87.94 234 PHE A C 1
ATOM 1883 O O . PHE A 1 234 ? 8.915 0.099 10.009 1.00 87.94 234 PHE A O 1
ATOM 1890 N N . LEU A 1 235 ? 7.360 -0.663 11.432 1.00 89.00 235 LEU A N 1
ATOM 1891 C CA . LEU A 1 235 ? 7.159 0.620 12.112 1.00 89.00 235 LEU A CA 1
ATOM 1892 C C . LEU A 1 235 ? 8.404 1.072 12.882 1.00 89.00 235 LEU A C 1
ATOM 1894 O O . LEU A 1 235 ? 8.644 2.274 12.999 1.00 89.00 235 LEU A O 1
ATOM 1898 N N . ASN A 1 236 ? 9.230 0.127 13.336 1.00 89.19 236 ASN A N 1
ATOM 1899 C CA . ASN A 1 236 ? 10.405 0.393 14.165 1.00 89.19 236 ASN A CA 1
ATOM 1900 C C . ASN A 1 236 ? 11.669 0.739 13.354 1.00 89.19 236 ASN A C 1
ATOM 1902 O O . ASN A 1 236 ? 12.747 0.881 13.926 1.00 89.19 236 ASN A O 1
ATOM 1906 N N . MET A 1 237 ? 11.562 0.904 12.030 1.00 89.25 237 MET A N 1
ATOM 1907 C CA . MET A 1 237 ? 12.703 1.175 11.141 1.00 89.25 237 MET A CA 1
ATOM 1908 C C . MET A 1 237 ? 13.054 2.670 11.001 1.00 89.25 237 MET A C 1
ATOM 1910 O O . MET A 1 237 ? 13.816 3.058 10.111 1.00 89.25 237 MET A O 1
ATOM 1914 N N . GLY A 1 238 ? 12.502 3.532 11.860 1.00 90.69 238 GLY A N 1
ATOM 1915 C CA . GLY A 1 238 ? 12.798 4.966 11.873 1.00 90.69 238 GLY A CA 1
ATOM 1916 C C . GLY A 1 238 ? 12.409 5.659 10.555 1.00 90.69 238 GLY A C 1
ATOM 1917 O O . GLY A 1 238 ? 11.271 5.508 10.109 1.00 90.69 238 GLY A O 1
ATOM 1918 N N . PRO A 1 239 ? 13.315 6.410 9.893 1.00 88.75 239 PRO A N 1
ATOM 1919 C CA . PRO A 1 239 ? 13.003 7.117 8.644 1.00 88.75 239 PRO A CA 1
ATOM 1920 C C . PRO A 1 239 ? 12.505 6.209 7.509 1.00 88.75 239 PRO A C 1
ATOM 1922 O O . PRO A 1 239 ? 11.707 6.637 6.674 1.00 88.75 239 PRO A O 1
ATOM 1925 N N . MET A 1 240 ? 12.933 4.942 7.486 1.00 87.75 240 MET A N 1
ATOM 1926 C CA . MET A 1 240 ? 12.496 3.981 6.468 1.00 87.75 240 MET A CA 1
ATOM 1927 C C . MET A 1 240 ? 11.002 3.675 6.566 1.00 87.75 240 MET A C 1
ATOM 1929 O O . MET A 1 240 ? 10.360 3.485 5.536 1.00 87.75 240 MET A O 1
ATOM 1933 N N . THR A 1 241 ? 10.427 3.703 7.772 1.00 91.94 241 THR A N 1
ATOM 1934 C CA . THR A 1 241 ? 8.985 3.533 7.987 1.00 91.94 241 THR A CA 1
ATOM 1935 C C . THR A 1 241 ? 8.187 4.552 7.181 1.00 91.94 241 THR A C 1
ATOM 1937 O O . THR A 1 241 ? 7.203 4.202 6.530 1.00 91.94 241 THR A O 1
ATOM 1940 N N . GLN A 1 242 ? 8.620 5.816 7.199 1.00 91.50 242 GLN A N 1
ATOM 1941 C CA . GLN A 1 242 ? 7.945 6.886 6.474 1.00 91.50 242 GLN A CA 1
ATOM 1942 C C . GLN A 1 242 ? 8.058 6.686 4.961 1.00 91.50 242 GLN A C 1
ATOM 1944 O O . GLN A 1 242 ? 7.053 6.791 4.267 1.00 91.50 242 GLN A O 1
ATOM 1949 N N . VAL A 1 243 ? 9.243 6.326 4.457 1.00 90.62 243 VAL A N 1
ATOM 1950 C CA . VAL A 1 243 ? 9.446 6.047 3.025 1.00 90.62 243 VAL A CA 1
ATOM 1951 C C . VAL A 1 243 ? 8.563 4.891 2.554 1.00 90.62 243 VAL A C 1
ATOM 1953 O O . VAL A 1 243 ? 7.938 4.993 1.502 1.00 90.62 243 VAL A O 1
ATOM 1956 N N . LEU A 1 244 ? 8.466 3.814 3.338 1.00 91.81 244 LEU A N 1
ATOM 1957 C CA . LEU A 1 244 ? 7.600 2.675 3.029 1.00 91.81 244 LEU A CA 1
ATOM 1958 C C . LEU A 1 244 ? 6.123 3.084 3.034 1.00 91.81 244 LEU A C 1
ATOM 1960 O O . LEU A 1 244 ? 5.404 2.782 2.082 1.00 91.81 244 LEU A O 1
ATOM 1964 N N . ARG A 1 245 ? 5.680 3.825 4.058 1.00 93.12 245 ARG A N 1
ATOM 1965 C CA . ARG A 1 245 ? 4.295 4.309 4.172 1.00 93.12 245 ARG A CA 1
ATOM 1966 C C . ARG A 1 245 ? 3.903 5.221 3.012 1.00 93.12 245 ARG A C 1
ATOM 1968 O O . ARG A 1 245 ? 2.825 5.085 2.436 1.00 93.12 245 ARG A O 1
ATOM 1975 N N . GLU A 1 246 ? 4.800 6.129 2.645 1.00 92.31 246 GLU A N 1
ATOM 1976 C CA . GLU A 1 246 ? 4.650 7.030 1.502 1.00 92.31 246 GLU A CA 1
ATOM 1977 C C . GLU A 1 246 ? 4.769 6.304 0.155 1.00 92.31 246 GLU A C 1
ATOM 1979 O O . GLU A 1 246 ? 4.255 6.787 -0.855 1.00 92.31 246 GLU A O 1
ATOM 1984 N N . GLY A 1 247 ? 5.408 5.134 0.145 1.00 90.81 247 GLY A N 1
ATOM 1985 C CA . GLY A 1 247 ? 5.485 4.211 -0.982 1.00 90.81 247 GLY A CA 1
ATOM 1986 C C . GLY A 1 247 ? 4.262 3.309 -1.158 1.00 90.81 247 GLY A C 1
ATOM 1987 O O . GLY A 1 247 ? 4.214 2.589 -2.149 1.00 90.81 247 GLY A O 1
ATOM 1988 N N . GLY A 1 248 ? 3.287 3.354 -0.240 1.00 91.56 248 GLY A N 1
ATOM 1989 C CA . GLY A 1 248 ? 2.062 2.546 -0.292 1.00 91.56 248 GLY A CA 1
ATOM 1990 C C . GLY A 1 248 ? 1.967 1.438 0.752 1.00 91.56 248 GLY A C 1
ATOM 1991 O O . GLY A 1 248 ? 0.958 0.733 0.777 1.00 91.56 248 GLY A O 1
ATOM 1992 N N . ALA A 1 249 ? 2.956 1.294 1.638 1.00 93.31 249 ALA A N 1
ATOM 1993 C CA . ALA A 1 249 ? 2.883 0.316 2.716 1.00 93.31 249 ALA A CA 1
ATOM 1994 C C . ALA A 1 249 ? 1.830 0.700 3.761 1.00 93.31 249 ALA A C 1
ATOM 1996 O O . ALA A 1 249 ? 1.849 1.808 4.303 1.00 93.31 249 ALA A O 1
ATOM 1997 N N . PHE A 1 250 ? 0.947 -0.246 4.064 1.00 94.31 250 PHE A N 1
ATOM 1998 C CA . PHE A 1 250 ? 0.085 -0.213 5.238 1.00 94.31 250 PHE A CA 1
ATOM 1999 C C . PHE A 1 250 ? 0.506 -1.335 6.191 1.00 94.31 250 PHE A C 1
A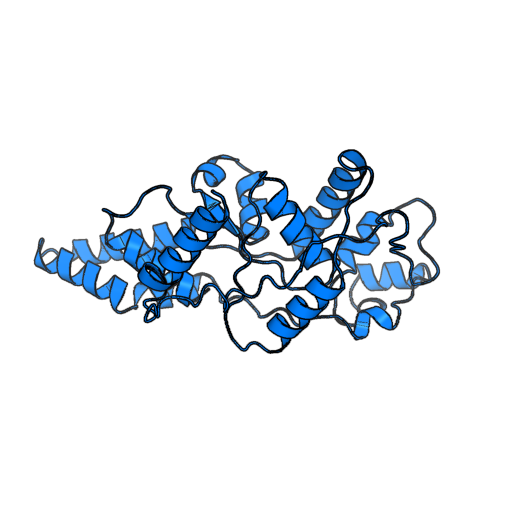TOM 2001 O O . PHE A 1 250 ? 0.950 -2.399 5.759 1.00 94.31 250 PHE A O 1
ATOM 2008 N N . PHE A 1 251 ? 0.426 -1.073 7.493 1.00 94.06 251 PHE A N 1
ATOM 2009 C CA . PHE A 1 251 ? 1.082 -1.886 8.517 1.00 94.06 251 PHE A CA 1
ATOM 2010 C C . PHE A 1 251 ? 0.069 -2.697 9.313 1.00 94.06 251 PHE A C 1
ATOM 2012 O O . PHE A 1 251 ? -0.870 -2.143 9.886 1.00 94.06 251 PHE A O 1
ATOM 2019 N N . VAL A 1 252 ? 0.293 -4.004 9.385 1.00 91.62 252 VAL A N 1
ATOM 2020 C CA . VAL A 1 252 ? -0.633 -4.958 9.990 1.00 91.62 252 VAL A CA 1
ATOM 2021 C C . VAL A 1 252 ? 0.061 -5.762 11.087 1.00 91.62 252 VAL A C 1
ATOM 2023 O O . VAL A 1 252 ? 1.228 -6.143 10.970 1.00 91.62 252 VAL A O 1
ATOM 2026 N N . ARG A 1 253 ? -0.667 -6.019 12.176 1.00 89.44 253 ARG A N 1
ATOM 2027 C CA . ARG A 1 253 ? -0.229 -6.881 13.280 1.00 89.44 253 ARG A CA 1
ATOM 2028 C C . ARG A 1 253 ? -0.008 -8.308 12.786 1.00 89.44 253 ARG A C 1
ATOM 2030 O O . ARG A 1 253 ? -0.767 -8.808 11.961 1.00 89.44 253 ARG A O 1
ATOM 2037 N N . ARG A 1 254 ? 0.990 -9.005 13.336 1.00 81.81 254 ARG A N 1
ATOM 2038 C CA . ARG A 1 254 ? 1.250 -10.415 12.971 1.00 81.81 254 ARG A CA 1
ATOM 2039 C C . ARG A 1 254 ? 0.130 -11.363 13.407 1.00 81.81 254 ARG A C 1
ATOM 2041 O O . ARG A 1 254 ? -0.118 -12.361 12.740 1.00 81.81 254 ARG A O 1
ATOM 2048 N N . SER A 1 255 ? -0.515 -11.070 14.534 1.00 79.50 255 SER A N 1
ATOM 2049 C CA . SER A 1 255 ? -1.653 -11.824 15.053 1.00 79.50 255 SER A CA 1
ATOM 2050 C C . SER A 1 255 ? -2.647 -10.864 15.682 1.00 79.50 255 SER A C 1
ATOM 2052 O O . SER A 1 255 ? -2.277 -10.020 16.495 1.00 79.50 255 SER A O 1
ATOM 2054 N N . PHE A 1 256 ? -3.905 -10.985 15.284 1.00 81.81 256 PHE A N 1
ATOM 2055 C CA . PHE A 1 256 ? -5.003 -10.166 15.795 1.00 81.81 256 PHE A CA 1
ATOM 2056 C C . PHE A 1 256 ? -6.332 -10.926 15.803 1.00 81.81 256 PHE A C 1
ATOM 2058 O O . PHE A 1 256 ? -7.387 -10.321 15.936 1.00 81.81 256 PHE A O 1
ATOM 2065 N N . LYS A 1 257 ? -6.286 -12.261 15.692 1.00 78.44 257 LYS A N 1
ATOM 2066 C CA . LYS A 1 257 ? -7.480 -13.116 15.637 1.00 78.44 257 LYS A CA 1
ATOM 2067 C C . LYS A 1 257 ? -8.362 -12.977 16.883 1.00 78.44 257 LYS A C 1
ATOM 2069 O O . LYS A 1 257 ? -9.578 -13.081 16.779 1.00 78.44 257 LYS A O 1
ATOM 2074 N N . ASP A 1 258 ? -7.742 -12.724 18.032 1.00 87.38 258 ASP A N 1
ATOM 2075 C CA . ASP A 1 258 ? -8.429 -12.583 19.318 1.00 87.38 258 ASP A CA 1
ATOM 2076 C C . ASP A 1 258 ? -8.795 -11.118 19.641 1.00 87.38 258 ASP A C 1
ATOM 2078 O O . ASP A 1 258 ? -9.419 -10.843 20.662 1.00 87.38 258 ASP A O 1
ATOM 2082 N N . ASP A 1 259 ? -8.432 -10.168 18.770 1.00 92.25 259 ASP A N 1
ATOM 2083 C CA . ASP A 1 259 ? -8.784 -8.751 18.886 1.00 92.25 259 ASP A CA 1
ATOM 2084 C C . ASP A 1 259 ? -9.909 -8.435 17.888 1.00 92.25 259 ASP A C 1
ATOM 2086 O O . ASP A 1 259 ? -9.677 -8.120 16.715 1.00 92.25 259 ASP A O 1
ATOM 2090 N N . ALA A 1 260 ? -11.154 -8.564 18.355 1.00 93.38 260 ALA A N 1
ATOM 2091 C CA . ALA A 1 260 ? -12.344 -8.349 17.534 1.00 93.38 260 ALA A CA 1
ATOM 2092 C C . ALA A 1 260 ? -12.431 -6.915 16.986 1.00 93.38 260 ALA A C 1
ATOM 2094 O O . ALA A 1 260 ? -12.869 -6.721 15.852 1.00 93.38 260 ALA A O 1
ATOM 2095 N N . LEU A 1 261 ? -11.979 -5.919 17.761 1.00 95.12 261 LEU A N 1
ATOM 2096 C CA . LEU A 1 261 ? -11.985 -4.521 17.331 1.00 95.12 261 LEU A CA 1
ATOM 2097 C C . LEU A 1 261 ? -10.973 -4.307 16.209 1.00 95.12 261 LEU A C 1
ATOM 2099 O O . LEU A 1 261 ? -11.326 -3.768 15.164 1.00 95.12 261 LEU A O 1
ATOM 2103 N N . TYR A 1 262 ? -9.738 -4.778 16.388 1.00 95.12 262 TYR A N 1
ATOM 2104 C CA . TYR A 1 262 ? -8.721 -4.673 15.345 1.00 95.12 262 TYR A CA 1
ATOM 2105 C C . TYR A 1 262 ? -9.118 -5.440 14.080 1.00 95.12 262 TYR A C 1
ATOM 2107 O O . TYR A 1 262 ? -8.916 -4.931 12.981 1.00 95.12 262 TYR A O 1
ATOM 2115 N N . THR A 1 263 ? -9.708 -6.631 14.219 1.00 93.69 263 THR A N 1
ATOM 2116 C CA . THR A 1 263 ? -10.187 -7.434 13.081 1.00 93.69 263 THR A CA 1
ATOM 2117 C C . THR A 1 263 ? -11.246 -6.682 12.276 1.00 93.69 263 THR A C 1
ATOM 2119 O O . THR A 1 263 ? -11.124 -6.596 11.056 1.00 93.69 263 THR A O 1
ATOM 2122 N N . ALA A 1 264 ? -12.238 -6.084 12.948 1.00 94.69 264 ALA A N 1
ATOM 2123 C CA . ALA A 1 264 ? -13.261 -5.273 12.292 1.00 94.69 264 ALA A CA 1
ATOM 2124 C C . ALA A 1 264 ? -12.647 -4.050 11.591 1.00 94.69 264 ALA A C 1
ATOM 2126 O O . ALA A 1 264 ? -12.892 -3.828 10.410 1.00 94.69 264 ALA A O 1
ATOM 2127 N N . VAL A 1 265 ? -11.780 -3.300 12.281 1.00 95.44 265 VAL A N 1
ATOM 2128 C CA . VAL A 1 265 ? -11.104 -2.119 11.713 1.00 95.44 265 VAL A CA 1
ATOM 2129 C C . VAL A 1 265 ? -10.263 -2.478 10.48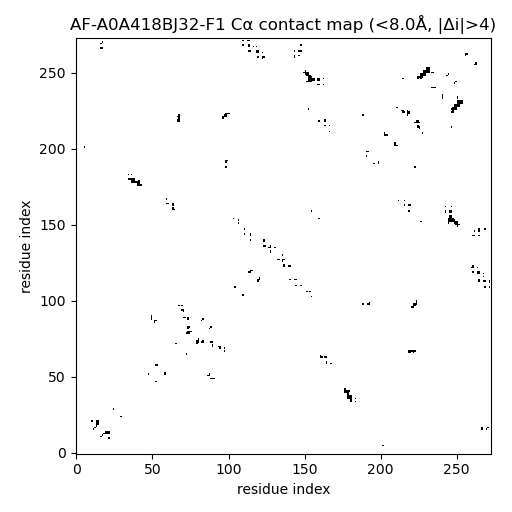9 1.00 95.44 265 VAL A C 1
ATOM 2131 O O . VAL A 1 265 ? -10.293 -1.761 9.493 1.00 95.44 265 VAL A O 1
ATOM 2134 N N . PHE A 1 266 ? -9.505 -3.573 10.559 1.00 93.69 266 PHE A N 1
ATOM 2135 C CA . PHE A 1 266 ? -8.662 -4.038 9.464 1.00 93.69 266 PHE A CA 1
ATOM 2136 C C . PHE A 1 266 ? -9.493 -4.459 8.247 1.00 93.69 266 PHE A C 1
ATOM 2138 O O . PHE A 1 266 ? -9.195 -4.018 7.140 1.00 93.69 266 PHE A O 1
ATOM 2145 N N . SER A 1 267 ? -10.546 -5.253 8.459 1.00 91.12 267 SER A N 1
ATOM 2146 C CA . SER A 1 267 ? -11.447 -5.704 7.393 1.00 91.12 267 SER A CA 1
ATOM 2147 C C . SER A 1 267 ? -12.058 -4.524 6.639 1.00 91.12 267 SER A C 1
ATOM 2149 O O . SER A 1 267 ? -11.946 -4.428 5.419 1.00 91.12 267 SER A O 1
ATOM 2151 N N . GLU A 1 268 ? -12.624 -3.574 7.377 1.00 93.31 268 GLU A N 1
ATOM 2152 C CA . GLU A 1 268 ? -13.264 -2.382 6.814 1.00 93.31 268 GLU A CA 1
ATOM 2153 C C . GLU A 1 268 ? -12.250 -1.479 6.103 1.00 93.31 268 GLU A C 1
ATOM 2155 O O . GLU A 1 268 ? -12.501 -0.994 5.002 1.00 93.31 268 GLU A O 1
ATOM 2160 N N . TYR A 1 269 ? -11.051 -1.306 6.672 1.00 92.12 269 TYR A N 1
ATOM 2161 C CA . TYR A 1 269 ? -9.973 -0.573 6.008 1.00 92.12 269 TYR A CA 1
ATOM 2162 C C . TYR A 1 269 ? -9.617 -1.183 4.643 1.00 92.12 269 TYR A C 1
ATOM 2164 O O . TYR A 1 269 ? -9.458 -0.443 3.675 1.00 92.12 269 TYR A O 1
ATOM 2172 N N . THR A 1 270 ? -9.526 -2.513 4.544 1.00 88.50 270 THR A N 1
ATOM 2173 C CA . THR A 1 270 ? -9.173 -3.206 3.291 1.00 88.50 270 THR A CA 1
ATOM 2174 C C . THR A 1 270 ? -10.274 -3.234 2.237 1.00 88.50 270 THR A C 1
ATOM 2176 O O . THR A 1 270 ? -9.981 -3.509 1.082 1.00 88.50 270 THR A O 1
ATOM 2179 N N . GLN A 1 271 ? -11.525 -2.970 2.615 1.00 85.06 271 GLN A N 1
ATOM 2180 C CA . GLN A 1 271 ? -12.631 -2.842 1.663 1.00 85.06 271 GLN A CA 1
ATOM 2181 C C . GLN A 1 271 ? -12.735 -1.418 1.102 1.00 85.06 271 GLN A C 1
ATOM 2183 O O . GLN A 1 271 ? -13.183 -1.226 -0.026 1.00 85.06 271 GLN A O 1
ATOM 2188 N N . VAL A 1 272 ? -12.314 -0.419 1.887 1.00 82.88 272 VAL A N 1
ATOM 2189 C CA . VAL A 1 272 ? -12.303 0.996 1.488 1.00 82.88 272 VAL A CA 1
ATOM 2190 C C . VAL A 1 272 ? -11.075 1.352 0.638 1.00 82.88 272 VAL A C 1
ATOM 2192 O O . VAL A 1 272 ? -11.174 2.227 -0.222 1.00 82.88 272 VAL A O 1
ATOM 2195 N N . CYS A 1 273 ? -9.923 0.728 0.906 1.00 70.81 273 CYS A N 1
ATOM 2196 C CA . CYS A 1 273 ? -8.621 1.079 0.319 1.00 70.81 273 CYS A CA 1
ATOM 2197 C C . CYS A 1 273 ? -8.160 0.142 -0.801 1.00 70.81 273 CYS A C 1
ATOM 2199 O O . CYS A 1 273 ? -8.467 -1.066 -0.743 1.00 70.81 273 CYS A O 1
#

Sequence (273 aa):
MWERYLLNYSVGLKKWLLHEDVIDVDIEGVQHTEMALSTERMLAWDPDHHAISFPGLLPDMSWAFTSSRKPGYTKAGIWGRFMGLTGWKEGAHHEATYVPRVPADPLSAIKHHVLHSQAVQTVIENAEKAAPNKEVRALMEAQVLEMLSKMAATVNYKSVRVAGWLLRKVWRQMYDKIIVDEGGLETIRNLVKAREGPLVLIPTHRSYIDFLMMTYLFFAYNIPVPHIFAGEDFLNMGPMTQVLREGGAFFVRRSFKDDALYTAVFSEYTQVC

InterPro domains:
  IPR002123 Phospholipid/glycerol acyltransferase [PF01553] (190-260)
  IPR022284 Glycerol-3-phosphate O-acyltransferase/Dihydroxyacetone phosphate acyltransferase [PTHR12563] (106-271)

Secondary structure (DSSP, 8-state):
-HHHHHHHHHHHHHHHTS--------TTTS---------S-STT--TTSSS---SSSSHHHHHHHHTTPPTTGGGSSHHHHHHHHTT----THHHHSPPPPPPPPPHHHHHHHHHTSHHHHHHHHHHHHHS--HHHHHHHHHHHHHHHHHH-----HHHHHHHHHHHHHHHHHH-S-----HHHHHHHHHHHHHT-S---------STHHHHHHHHHHHHTTPPPPPEEEEGGGGGSTHHHHHHHHTTEEEE-S--TT-HHHHHHHHHHHHH-

Organism: Aphanomyces astaci (NCBI:txid112090)

Solvent-accessible surface area (backbone atoms only — not comparable to full-atom values): 16146 Å² total; per-residue (Å²): 118,64,66,60,52,56,47,52,49,52,52,44,42,38,52,74,54,65,68,45,87,80,67,85,72,51,75,80,70,60,62,76,69,83,68,64,59,69,45,97,54,40,88,69,60,63,92,56,88,41,84,67,68,66,88,87,80,51,63,61,58,53,48,35,72,54,54,73,55,71,82,64,42,55,81,45,64,74,68,24,43,55,44,39,74,72,70,46,66,94,51,75,74,62,64,81,56,65,48,85,70,74,82,75,77,53,70,67,55,52,49,52,50,38,59,71,30,68,65,36,42,52,51,48,53,52,51,30,70,76,45,85,42,83,62,50,50,59,53,49,55,51,48,52,52,50,51,49,66,66,23,55,50,55,69,30,75,68,56,38,28,55,47,43,38,52,48,54,55,51,46,67,72,76,39,96,61,63,52,63,36,62,67,51,52,49,52,52,49,49,49,66,68,66,61,85,65,91,85,84,85,81,74,91,72,85,47,84,58,52,64,55,49,51,38,40,49,27,46,75,64,22,36,66,57,55,74,37,93,35,55,45,72,51,64,76,53,58,74,54,30,55,55,41,20,22,48,18,26,25,38,38,71,94,75,49,89,88,36,64,63,60,46,33,48,50,36,45,46,60,72,77,97

Radius of gyration: 21.86 Å; Cα contacts (8 Å, |Δi|>4): 246; chains: 1; bounding box: 50×52×60 Å